Protein AF-A0A960Q5P7-F1 (afdb_monomer_lite)

pLDDT: mean 76.84, std 14.21, range [36.62, 96.44]

Foldseek 3Di:
DVLLVVLCVQFLVDLPQDTRDPDQLLQSLQVSLLVCLCVVPPPVRVCCLVVLLVVLLVVLVVLLCCLLCLVVQCVDVVSVVSSVVSVVLVVCPQVNLLCSLLDPVLVVVLLVLLLRRLLQSQLQCVLVVVLQVQVSHNHDLVSNLSSSLSNLLVSSCSSHLVSSVVSLVSCCVSDPDNVVSCVPCVCSSVLSVVLSVLCSLQVNLLLLLLSLVHNDSNSSSCVSVVVLVVLVVQLVVCCVVVVLNLVSLLSNLSLLSSLCSCVSSVPPDDRSYPVVSSVVSRCVVSVVSVVSSVVSSDHDPPPD

Secondary structure (DSSP, 8-state):
-HHHHHHHHTT---TTS----SS-HHHHHHHHHHHHHHHHS-HHHHHHHHHHHHHHHHHHHHHHHHHHTHHHHTTSGGGHHHHHHHHHHHS-TTHHHHHHHHSHHHHHHHHHHIIIIITHHHHHHHHTTHHHHHHTSS--HHHHHHHHHHHHHHHHHHHTHHHHHHHHHHHHHH-S-HHHHHHHHTTHHHHHHHHHHHHHHHHHHHHHHHHHH-SSHHHHHHHHHHHHHHHHHHHHHHHHHH--HHHHHTTSHHHHHHHHHHHHTT-SSPPSS-HHHHHHHHHHHHHHHHHHHHHHS-------

Radius of gyration: 22.09 Å; chains: 1; bounding box: 66×55×52 Å

Sequence (304 aa):
MQQKSEIFEGGLESWDGDRKSSTPPAVLIGYYGFRNIIASSGCIGRSLFFTTLSIFYAVLLFMTVVRHQAEAIARIDFLAFLADWGKTLREYDEAFYQKGSLTYPAFIILFFMMIFWGSQLISKDRAANAMQIYFSKALTPVDYLLGKYMTVGILIGSVTLIPSIFMFVLGVALSPELGHFLATSWYVPIIGGVYWLFLTLSIGTMVLFFSSLFNRSYMAAVAFAGFFGFSLAVSAALTKIIGARDMVLGLNWWSTLHDIGVTIFDLEITPGTPFFWQLIDLSVVCGVFLWFIWQRIKPVEVVR

Structure (mmCIF, N/CA/C/O backbone):
data_AF-A0A960Q5P7-F1
#
_entry.id   AF-A0A960Q5P7-F1
#
loop_
_atom_site.group_PDB
_atom_site.id
_atom_site.type_symbol
_atom_site.label_atom_id
_atom_site.label_alt_id
_atom_site.label_comp_id
_atom_site.label_asym_id
_atom_site.label_entity_id
_atom_site.label_seq_id
_atom_site.pdbx_PDB_ins_code
_atom_site.Cartn_x
_atom_site.Cartn_y
_atom_site.Cartn_z
_atom_site.occupancy
_atom_site.B_iso_or_equiv
_atom_site.auth_seq_id
_atom_site.auth_comp_id
_atom_site.auth_asym_id
_atom_site.auth_atom_id
_atom_site.pdbx_PDB_model_num
ATOM 1 N N . MET A 1 1 ? -0.180 6.752 24.594 1.00 54.28 1 MET A N 1
ATOM 2 C CA . MET A 1 1 ? -0.566 8.090 25.098 1.00 54.28 1 MET A CA 1
ATOM 3 C C . MET A 1 1 ? 0.223 9.200 24.411 1.00 54.28 1 MET A C 1
ATOM 5 O O . MET A 1 1 ? -0.384 10.196 24.069 1.00 54.28 1 MET A O 1
ATOM 9 N N . GLN A 1 2 ? 1.501 8.987 24.087 1.00 56.03 2 GLN A N 1
ATOM 10 C CA . GLN A 1 2 ? 2.361 9.962 23.399 1.00 56.03 2 GLN A CA 1
ATOM 11 C C . GLN A 1 2 ? 1.853 10.437 22.018 1.00 56.03 2 GLN A C 1
ATOM 13 O O . GLN A 1 2 ? 1.719 11.629 21.799 1.00 56.03 2 GLN A O 1
ATOM 18 N N . GLN A 1 3 ? 1.420 9.534 21.125 1.00 60.44 3 GLN A N 1
ATOM 19 C CA . GLN A 1 3 ? 0.797 9.948 19.849 1.00 60.44 3 GLN A CA 1
ATOM 20 C C . GLN A 1 3 ? -0.445 10.830 20.056 1.00 60.44 3 GLN A C 1
ATOM 22 O O . GLN A 1 3 ? -0.769 11.660 19.214 1.00 60.44 3 GLN A O 1
ATOM 27 N N . LYS A 1 4 ? -1.160 10.634 21.173 1.00 62.44 4 LYS A N 1
ATOM 28 C CA . LYS A 1 4 ? -2.341 11.428 21.495 1.00 62.44 4 LYS A CA 1
ATOM 29 C C . LYS A 1 4 ? -1.880 12.861 21.756 1.00 62.44 4 LYS A C 1
ATOM 31 O O . LYS A 1 4 ? -2.237 13.710 20.951 1.00 62.44 4 LYS A O 1
ATOM 36 N N . SER A 1 5 ? -1.051 13.099 22.785 1.00 59.53 5 SER A N 1
ATOM 37 C CA . SER A 1 5 ? -0.561 14.440 23.180 1.00 59.53 5 SER A CA 1
ATOM 38 C C . SER A 1 5 ? 0.045 15.222 22.018 1.00 59.53 5 SER A C 1
ATOM 40 O O . SER A 1 5 ? -0.238 16.398 21.862 1.00 59.53 5 SER A O 1
ATOM 42 N N . GLU A 1 6 ? 0.777 14.556 21.133 1.00 61.72 6 GLU A N 1
ATOM 43 C CA . GLU A 1 6 ? 1.423 15.208 19.993 1.00 61.72 6 GLU A CA 1
ATOM 44 C C . GLU A 1 6 ? 0.425 15.676 18.918 1.00 61.72 6 GLU A C 1
ATOM 46 O O . GLU A 1 6 ? 0.621 16.725 18.315 1.00 61.72 6 GLU A O 1
ATOM 51 N N . ILE A 1 7 ? -0.682 14.950 18.709 1.00 57.69 7 ILE A N 1
ATOM 52 C CA . ILE A 1 7 ? -1.797 15.413 17.863 1.00 57.69 7 ILE A CA 1
ATOM 53 C C . ILE A 1 7 ? -2.517 16.604 18.525 1.00 57.69 7 ILE A C 1
ATOM 55 O O . ILE A 1 7 ? -3.013 17.481 17.817 1.00 57.69 7 ILE A O 1
ATOM 59 N N . PHE A 1 8 ? -2.578 16.653 19.866 1.00 60.94 8 PHE A N 1
ATOM 60 C CA . PHE A 1 8 ? -3.110 17.815 20.595 1.00 60.94 8 PHE A CA 1
ATOM 61 C C . PHE A 1 8 ? -2.208 19.041 20.401 1.00 60.94 8 PHE A C 1
ATOM 63 O O . PHE A 1 8 ? -2.707 20.076 19.975 1.00 60.94 8 PHE A O 1
ATOM 70 N N . GLU A 1 9 ? -0.900 18.897 20.622 1.00 58.34 9 GLU A N 1
ATOM 71 C CA . GLU A 1 9 ? 0.103 19.962 20.453 1.00 58.34 9 GLU A CA 1
ATOM 72 C C . GLU A 1 9 ? 0.254 20.410 18.986 1.00 58.34 9 GLU A C 1
ATOM 74 O O . GLU A 1 9 ? 0.569 21.564 18.714 1.00 58.34 9 GLU A O 1
ATOM 79 N N . GLY A 1 10 ? -0.042 19.530 18.022 1.00 58.34 10 GLY A N 1
ATOM 80 C CA . GLY A 1 10 ? -0.033 19.809 16.580 1.00 58.34 10 GLY A CA 1
ATOM 81 C C . GLY A 1 10 ? -1.172 20.701 16.060 1.00 58.34 10 GLY A C 1
ATOM 82 O O . GLY A 1 10 ? -1.346 20.804 14.846 1.00 58.34 10 GLY A O 1
ATOM 83 N N . GLY A 1 11 ? -1.953 21.337 16.943 1.00 55.41 11 GLY A N 1
ATOM 84 C CA . GLY A 1 11 ? -2.913 22.391 16.586 1.00 55.41 11 GLY A CA 1
ATOM 85 C C . GLY A 1 11 ? -4.391 21.982 16.521 1.00 55.41 11 GLY A C 1
ATOM 86 O O . GLY A 1 11 ? -5.227 22.771 16.076 1.00 55.41 11 GLY A O 1
ATOM 87 N N . LEU A 1 12 ? -4.750 20.797 17.029 1.00 56.94 12 LEU A N 1
ATOM 88 C CA . LEU A 1 12 ? -6.148 20.381 17.246 1.00 56.94 12 LEU A CA 1
ATOM 89 C C . LEU A 1 12 ? -6.642 20.753 18.663 1.00 56.94 12 LEU A C 1
ATOM 91 O O . LEU A 1 12 ? -7.395 19.996 19.276 1.00 56.94 12 LEU A O 1
ATOM 95 N N . GLU A 1 13 ? -6.167 21.873 19.216 1.00 55.59 13 GLU A N 1
ATOM 96 C CA . GLU A 1 13 ? -6.322 22.249 20.633 1.00 55.59 13 GLU A CA 1
ATOM 97 C C . GLU A 1 13 ? -7.707 22.757 21.050 1.00 55.59 13 GLU A C 1
ATOM 99 O O . GLU A 1 13 ? -8.000 22.715 22.244 1.00 55.59 13 GLU A O 1
ATOM 104 N N . SER A 1 14 ? -8.561 23.252 20.149 1.00 50.50 14 SER A N 1
ATOM 105 C CA . SER A 1 14 ? -9.778 23.920 20.626 1.00 50.50 14 SER A CA 1
ATOM 106 C C . SER A 1 14 ? -10.862 22.914 21.037 1.00 50.50 14 SER A C 1
ATOM 108 O O . SER A 1 14 ? -11.236 22.003 20.292 1.00 50.50 14 SER A O 1
ATOM 110 N N . TRP A 1 15 ? -11.354 23.090 22.263 1.00 52.56 15 TRP A N 1
ATOM 111 C CA . TRP A 1 15 ? -12.582 22.471 22.762 1.00 52.56 15 TRP A CA 1
ATOM 112 C C . TRP A 1 15 ? -13.838 23.177 22.217 1.00 52.56 15 TRP A C 1
ATOM 114 O O . TRP A 1 15 ? -14.923 22.611 22.292 1.00 52.56 15 TRP A O 1
ATOM 124 N N . ASP A 1 16 ? -13.670 24.363 21.617 1.00 54.44 16 ASP A N 1
ATOM 125 C CA . ASP A 1 16 ? -14.728 25.195 21.021 1.00 54.44 16 ASP A CA 1
ATOM 126 C C . ASP A 1 16 ? -15.115 24.779 19.590 1.00 54.44 16 ASP A C 1
ATOM 128 O O . ASP A 1 16 ? -15.982 25.388 18.972 1.00 54.44 16 ASP A O 1
ATOM 132 N N . GLY A 1 17 ? -14.498 23.726 19.044 1.00 54.88 17 GLY A N 1
ATOM 133 C CA . GLY A 1 17 ? -14.828 23.193 17.718 1.00 54.88 17 GLY A CA 1
ATOM 134 C C . GLY A 1 17 ? -14.088 23.856 16.550 1.00 54.88 17 GLY A C 1
ATOM 135 O O . GLY A 1 17 ? -14.085 23.293 15.456 1.00 54.88 17 GLY A O 1
ATOM 136 N N . ASP A 1 18 ? -13.384 24.968 16.775 1.00 53.38 18 ASP A N 1
ATOM 137 C CA . ASP A 1 18 ? -12.608 25.665 15.743 1.00 53.38 18 ASP A CA 1
ATOM 138 C C . ASP A 1 18 ? -11.174 25.129 15.595 1.00 53.38 18 ASP A C 1
ATOM 140 O O . ASP A 1 18 ? -10.413 25.002 16.559 1.00 53.38 18 ASP A O 1
ATOM 144 N N . ARG A 1 19 ? -10.758 24.813 14.361 1.00 57.94 19 ARG A N 1
ATOM 145 C CA . ARG A 1 19 ? -9.383 24.367 14.075 1.00 57.94 19 ARG A CA 1
ATOM 146 C C . ARG A 1 19 ? -8.399 25.525 14.205 1.00 57.94 19 ARG A C 1
ATOM 148 O O . ARG A 1 19 ? -8.559 26.555 13.561 1.00 57.94 19 ARG A O 1
ATOM 155 N N . LYS A 1 20 ? -7.319 25.304 14.958 1.00 59.03 20 LYS A N 1
ATOM 156 C CA . LYS A 1 20 ? -6.208 26.257 15.098 1.00 59.03 20 LYS A CA 1
ATOM 157 C C . LYS A 1 20 ? -5.105 26.023 14.052 1.00 59.03 20 LYS A C 1
ATOM 159 O O . LYS A 1 20 ? -4.347 26.940 13.756 1.00 59.03 20 LYS A O 1
ATOM 164 N N . SER A 1 21 ? -5.015 24.817 13.473 1.00 65.38 21 SER A N 1
ATOM 165 C CA . SER A 1 21 ? -4.050 24.474 12.418 1.00 65.38 21 SER A CA 1
ATOM 166 C C . SER A 1 21 ? -4.637 24.593 11.008 1.00 65.38 21 SER A C 1
ATOM 168 O O . SER A 1 21 ? -5.755 24.154 10.741 1.00 65.38 21 SER A O 1
ATOM 170 N N . SER A 1 22 ? -3.836 25.109 10.072 1.00 71.31 22 SER A N 1
ATOM 171 C CA . SER A 1 22 ? -4.137 25.109 8.631 1.00 71.31 22 SER A CA 1
ATOM 172 C C . SER A 1 22 ? -3.949 23.736 7.972 1.00 71.31 22 SER A C 1
ATOM 174 O O . SER A 1 22 ? -4.382 23.517 6.842 1.00 71.31 22 SER A O 1
ATOM 176 N N . THR A 1 23 ? -3.300 22.795 8.662 1.00 79.81 23 THR A N 1
ATOM 177 C CA . THR A 1 23 ? -3.026 21.450 8.153 1.00 79.81 23 THR A CA 1
ATOM 178 C C . THR A 1 23 ? -4.272 20.557 8.214 1.00 79.81 23 THR A C 1
ATOM 180 O O . THR A 1 23 ? -4.958 20.520 9.241 1.00 79.81 23 THR A O 1
ATOM 183 N N . PRO A 1 24 ? -4.572 19.785 7.149 1.00 84.50 24 PRO A N 1
ATOM 184 C CA . PRO A 1 24 ? -5.670 18.825 7.173 1.00 84.50 24 PRO A CA 1
ATOM 185 C C . PRO A 1 24 ? -5.452 17.765 8.271 1.00 84.50 24 PRO A C 1
ATOM 187 O O . PRO A 1 24 ? -4.350 17.221 8.380 1.00 84.50 24 PRO A O 1
ATOM 190 N N . PRO A 1 25 ? -6.473 17.393 9.061 1.00 84.19 25 PRO A N 1
ATOM 191 C CA . PRO A 1 25 ? -6.293 16.460 10.169 1.00 84.19 25 PRO A CA 1
ATOM 192 C C . PRO A 1 25 ? -5.879 15.066 9.730 1.00 84.19 25 PRO A C 1
ATOM 194 O O . PRO A 1 25 ? -5.112 14.421 10.437 1.00 84.19 25 PRO A O 1
ATOM 197 N N . ALA A 1 26 ? -6.332 14.614 8.557 1.00 87.31 26 ALA A N 1
ATOM 198 C CA . ALA A 1 26 ? -5.868 13.361 7.974 1.00 87.31 26 ALA A CA 1
ATOM 199 C C . ALA A 1 26 ? -4.334 13.338 7.843 1.00 87.31 26 ALA A C 1
ATOM 201 O O . ALA A 1 26 ? -3.705 12.332 8.163 1.00 87.31 26 ALA A O 1
ATOM 202 N N . VAL A 1 27 ? -3.716 14.468 7.474 1.00 87.56 27 VAL A N 1
ATOM 203 C CA . VAL A 1 27 ? -2.256 14.588 7.350 1.00 87.56 27 VAL A CA 1
ATOM 204 C C . VAL A 1 27 ? -1.575 14.487 8.710 1.00 87.56 27 VAL A C 1
ATOM 206 O O . VAL A 1 27 ? -0.612 13.737 8.855 1.00 87.56 27 VAL A O 1
ATOM 209 N N . LEU A 1 28 ? -2.099 15.177 9.727 1.00 86.44 28 LEU A N 1
ATOM 210 C CA . LEU A 1 28 ? -1.581 15.083 11.096 1.00 86.44 28 LEU A CA 1
ATOM 211 C C . LEU A 1 28 ? -1.686 13.644 11.621 1.00 86.44 28 LEU A C 1
ATOM 213 O O . LEU A 1 28 ? -0.696 13.073 12.079 1.00 86.44 28 LEU A O 1
ATOM 217 N N . ILE A 1 29 ? -2.861 13.020 11.503 1.00 87.94 29 ILE A N 1
ATOM 218 C CA . ILE A 1 29 ? -3.099 11.636 11.937 1.00 87.94 29 ILE A CA 1
ATOM 219 C C . ILE A 1 29 ? -2.151 10.676 11.212 1.00 87.94 29 ILE A C 1
ATOM 221 O O . ILE A 1 29 ? -1.566 9.803 11.856 1.00 87.94 29 ILE A O 1
ATOM 225 N N . GLY A 1 30 ? -1.966 10.857 9.903 1.00 87.75 30 GLY A N 1
ATOM 226 C CA . GLY A 1 30 ? -1.068 10.046 9.088 1.00 87.75 30 GLY A CA 1
ATOM 227 C C . GLY A 1 30 ? 0.397 10.181 9.491 1.00 87.75 30 GLY A C 1
ATOM 228 O O . GLY A 1 30 ? 1.072 9.167 9.698 1.00 87.75 30 GLY A O 1
ATOM 229 N N . TYR A 1 31 ? 0.871 11.416 9.669 1.00 87.88 31 TYR A N 1
ATOM 230 C CA . TYR A 1 31 ? 2.240 11.728 10.078 1.00 87.88 31 TYR A CA 1
ATOM 231 C C . TYR A 1 31 ? 2.562 11.177 11.473 1.00 87.88 31 TYR A C 1
ATOM 233 O O . TYR A 1 31 ? 3.524 10.422 11.643 1.00 87.88 31 TYR A O 1
ATOM 241 N N . TYR A 1 32 ? 1.729 11.481 12.474 1.00 86.50 32 TYR A N 1
ATOM 242 C CA . TYR A 1 32 ? 1.929 10.971 13.832 1.00 86.50 32 TYR A CA 1
ATOM 243 C C . TYR A 1 32 ? 1.703 9.458 13.918 1.00 86.50 32 TYR A C 1
ATOM 245 O O . TYR A 1 32 ? 2.357 8.787 14.716 1.00 86.50 32 TYR A O 1
ATOM 253 N N . GLY A 1 33 ? 0.825 8.899 13.080 1.00 85.56 33 GLY A N 1
ATOM 254 C CA . GLY A 1 33 ? 0.653 7.455 12.925 1.00 85.56 33 GLY A CA 1
ATOM 255 C C . GLY A 1 33 ? 1.939 6.777 12.469 1.00 85.56 33 GLY A C 1
ATOM 256 O O . GLY A 1 33 ? 2.409 5.847 13.124 1.00 85.56 33 GLY A O 1
ATOM 257 N N . PHE A 1 34 ? 2.557 7.290 11.406 1.00 87.88 34 PHE A N 1
ATOM 258 C CA . PHE A 1 34 ? 3.832 6.789 10.896 1.00 87.88 34 PHE A CA 1
ATOM 259 C C . PHE A 1 34 ? 4.957 6.922 11.929 1.00 87.88 34 PHE A C 1
ATOM 261 O O . PHE A 1 34 ? 5.657 5.950 12.225 1.00 87.88 34 PHE A O 1
ATOM 268 N N . ARG A 1 35 ? 5.081 8.096 12.557 1.00 86.06 35 ARG A N 1
ATOM 269 C CA . ARG A 1 35 ? 6.095 8.345 13.588 1.00 86.06 35 ARG A CA 1
ATOM 270 C C . ARG A 1 35 ? 5.945 7.405 14.781 1.00 86.06 35 ARG A C 1
ATOM 272 O O . ARG A 1 35 ? 6.932 6.827 15.233 1.00 86.06 35 ARG A O 1
ATOM 279 N N . ASN A 1 36 ? 4.721 7.216 15.272 1.00 84.19 36 ASN A N 1
ATOM 280 C CA . ASN A 1 36 ? 4.459 6.327 16.399 1.00 84.19 36 ASN A CA 1
ATOM 281 C C . ASN A 1 36 ? 4.710 4.857 16.038 1.00 84.19 36 ASN A C 1
ATOM 283 O O . ASN A 1 36 ? 5.182 4.091 16.875 1.00 84.19 36 ASN A O 1
ATOM 287 N N . ILE A 1 37 ? 4.448 4.443 14.796 1.00 84.12 37 ILE A N 1
ATOM 288 C CA . ILE A 1 37 ? 4.825 3.106 14.328 1.00 84.12 37 ILE A CA 1
ATOM 289 C C . ILE A 1 37 ? 6.332 2.913 14.449 1.00 84.12 37 ILE A C 1
ATOM 291 O O . ILE A 1 37 ? 6.744 1.991 15.148 1.00 84.12 37 ILE A O 1
ATOM 295 N N . ILE A 1 38 ? 7.128 3.810 13.861 1.00 80.00 38 ILE A N 1
ATOM 296 C CA . ILE A 1 38 ? 8.592 3.720 13.895 1.00 80.00 38 ILE A CA 1
ATOM 297 C C . ILE A 1 38 ? 9.100 3.732 15.338 1.00 80.00 38 ILE A C 1
ATOM 299 O O . ILE A 1 38 ? 9.898 2.872 15.715 1.00 80.00 38 ILE A O 1
ATOM 303 N N . ALA A 1 39 ? 8.604 4.655 16.165 1.00 78.31 39 ALA A N 1
ATOM 304 C CA . ALA A 1 39 ? 9.012 4.783 17.561 1.00 78.31 39 ALA A CA 1
ATOM 305 C C . ALA A 1 39 ? 8.634 3.552 18.404 1.00 78.31 39 ALA A C 1
ATOM 307 O O . ALA A 1 39 ? 9.433 3.102 19.228 1.00 78.31 39 ALA A O 1
ATOM 308 N N . SER A 1 40 ? 7.440 2.989 18.181 1.00 71.88 40 SER A N 1
ATOM 309 C CA . SER A 1 40 ? 6.916 1.852 18.949 1.00 71.88 40 SER A CA 1
ATOM 310 C C . SER A 1 40 ? 7.442 0.495 18.493 1.00 71.88 40 SER A C 1
ATOM 312 O O . SER A 1 40 ? 7.414 -0.452 19.279 1.00 71.88 40 SER A O 1
ATOM 314 N N . SER A 1 41 ? 7.956 0.370 17.266 1.00 67.44 41 SER A N 1
ATOM 315 C CA . SER A 1 41 ? 8.795 -0.777 16.924 1.00 67.44 41 SER A CA 1
ATOM 316 C C . SER A 1 41 ? 10.040 -0.745 17.806 1.00 67.44 41 SER A C 1
ATOM 318 O O . SER A 1 41 ? 10.809 0.220 17.784 1.00 67.44 41 SER A O 1
ATOM 320 N N . GLY A 1 42 ? 10.247 -1.802 18.597 1.00 68.44 42 GLY A N 1
ATOM 321 C CA . GLY A 1 42 ? 11.496 -1.994 19.332 1.00 68.44 42 GLY A CA 1
ATOM 322 C C . GLY A 1 42 ? 12.712 -1.927 18.399 1.00 68.44 42 GLY A C 1
ATOM 323 O O . GLY A 1 42 ? 12.572 -1.950 17.173 1.00 68.44 42 GLY A O 1
ATOM 324 N N . CYS A 1 43 ? 13.914 -1.871 18.974 1.00 68.00 43 CYS A N 1
ATOM 325 C CA . CYS A 1 43 ? 15.161 -1.722 18.211 1.00 68.00 43 CYS A CA 1
ATOM 326 C C . CYS A 1 43 ? 15.284 -2.759 17.074 1.00 68.00 43 CYS A C 1
ATOM 328 O O . CYS A 1 43 ? 15.679 -2.427 15.962 1.00 68.00 43 CYS A O 1
ATOM 330 N N . ILE A 1 44 ? 14.818 -3.988 17.325 1.00 62.44 44 ILE A N 1
ATOM 331 C CA . ILE A 1 44 ? 14.789 -5.091 16.356 1.00 62.44 44 ILE A CA 1
ATOM 332 C C . ILE A 1 44 ? 13.843 -4.799 15.183 1.00 62.44 44 ILE A C 1
ATOM 334 O O . ILE A 1 44 ? 14.240 -4.957 14.037 1.00 62.44 44 ILE A O 1
ATOM 338 N N . GLY A 1 45 ? 12.617 -4.331 15.440 1.00 67.00 45 GLY A N 1
ATOM 339 C CA . GLY A 1 45 ? 11.652 -4.031 14.376 1.00 67.00 45 GLY A CA 1
ATOM 340 C C . GLY A 1 45 ? 12.128 -2.892 13.474 1.00 67.00 45 GLY A C 1
ATOM 341 O O . GLY A 1 45 ? 12.069 -3.005 12.254 1.00 67.00 45 GLY A O 1
ATOM 342 N N . ARG A 1 46 ? 12.684 -1.828 14.069 1.00 72.44 46 ARG A N 1
ATOM 343 C CA . ARG A 1 46 ? 13.309 -0.734 13.310 1.00 72.44 46 ARG A CA 1
ATOM 344 C C . ARG A 1 46 ? 14.511 -1.223 12.507 1.00 72.44 46 ARG A C 1
ATOM 346 O O . ARG A 1 46 ? 14.601 -0.930 11.322 1.00 72.44 46 ARG A O 1
ATOM 353 N N . SER A 1 47 ? 15.404 -1.987 13.133 1.00 70.50 47 SER A N 1
ATOM 354 C CA . SER A 1 47 ? 16.593 -2.525 12.468 1.00 70.50 47 SER A CA 1
ATOM 355 C C . SER A 1 47 ? 16.219 -3.410 11.280 1.00 70.50 47 SER A C 1
ATOM 357 O O . SER A 1 47 ? 16.734 -3.188 10.189 1.00 70.50 47 SER A O 1
ATOM 359 N N . LEU A 1 48 ? 15.261 -4.330 11.442 1.00 68.94 48 LEU A N 1
ATOM 360 C CA . LEU A 1 48 ? 14.772 -5.199 10.366 1.00 68.94 48 LEU A CA 1
ATOM 361 C C . LEU A 1 48 ? 14.166 -4.404 9.207 1.00 68.94 48 LEU A C 1
ATOM 363 O O . LEU A 1 48 ? 14.412 -4.744 8.053 1.00 68.94 48 LEU A O 1
ATOM 367 N N . PHE A 1 49 ? 13.429 -3.324 9.488 1.00 72.19 49 PHE A N 1
ATOM 368 C CA . PHE A 1 49 ? 12.911 -2.439 8.443 1.00 72.19 49 PHE A CA 1
ATOM 369 C C . PHE A 1 49 ? 14.029 -1.844 7.594 1.00 72.19 49 PHE A C 1
ATOM 371 O O . PHE A 1 49 ? 14.057 -2.011 6.376 1.00 72.19 49 PHE A O 1
ATOM 378 N N . PHE A 1 50 ? 14.963 -1.158 8.257 1.00 77.56 50 PHE A N 1
ATOM 379 C CA . PHE A 1 50 ? 16.013 -0.413 7.582 1.00 77.56 50 PHE A CA 1
ATOM 380 C C . PHE A 1 50 ? 17.026 -1.339 6.917 1.00 77.56 50 PHE A C 1
ATOM 382 O O . PHE A 1 50 ? 17.500 -1.018 5.836 1.00 77.56 50 PHE A O 1
ATOM 389 N N . THR A 1 51 ? 17.323 -2.500 7.504 1.00 74.50 51 THR A N 1
ATOM 390 C CA . THR A 1 51 ? 18.197 -3.502 6.874 1.00 74.50 51 THR A CA 1
ATOM 391 C C . THR A 1 51 ? 17.540 -4.138 5.659 1.00 74.50 51 THR A C 1
ATOM 393 O O . THR A 1 51 ? 18.183 -4.213 4.618 1.00 74.50 51 THR A O 1
ATOM 396 N N . THR A 1 52 ? 16.263 -4.523 5.736 1.00 71.94 52 THR A N 1
ATOM 397 C CA . THR A 1 52 ? 15.549 -5.103 4.584 1.00 71.94 52 THR A CA 1
ATOM 398 C C . THR A 1 52 ? 15.438 -4.097 3.442 1.00 71.94 52 THR A C 1
ATOM 400 O O . THR A 1 52 ? 15.735 -4.436 2.298 1.00 71.94 52 THR A O 1
ATOM 403 N N . LEU A 1 53 ? 15.087 -2.842 3.747 1.00 75.75 53 LEU A N 1
ATOM 404 C CA . LEU A 1 53 ? 15.095 -1.766 2.758 1.00 75.75 53 LEU A CA 1
ATOM 405 C C . LEU A 1 53 ? 16.500 -1.545 2.194 1.00 75.75 53 LEU A C 1
ATOM 407 O O . LEU A 1 53 ? 16.661 -1.530 0.982 1.00 75.75 53 LEU A O 1
ATOM 411 N N . SER A 1 54 ? 17.520 -1.417 3.044 1.00 75.38 54 SER A N 1
ATOM 412 C CA . SER A 1 54 ? 18.903 -1.172 2.615 1.00 75.38 54 SER A CA 1
ATOM 413 C C . SER A 1 54 ? 19.427 -2.271 1.690 1.00 75.38 54 SER A C 1
ATOM 415 O O . SER A 1 54 ? 19.970 -1.962 0.635 1.00 75.38 54 SER A O 1
ATOM 417 N N . ILE A 1 55 ? 19.196 -3.546 2.021 1.00 74.25 55 ILE A N 1
ATOM 418 C CA . ILE A 1 55 ? 19.562 -4.682 1.162 1.00 74.25 55 ILE A CA 1
ATOM 419 C C . ILE A 1 55 ? 18.826 -4.590 -0.175 1.00 74.25 55 ILE A C 1
ATOM 421 O O . ILE A 1 55 ? 19.445 -4.749 -1.223 1.00 74.25 55 ILE A O 1
ATOM 425 N N . PHE A 1 56 ? 17.526 -4.288 -0.154 1.00 71.69 56 PHE A N 1
ATOM 426 C CA . PHE A 1 56 ? 16.737 -4.133 -1.372 1.00 71.69 56 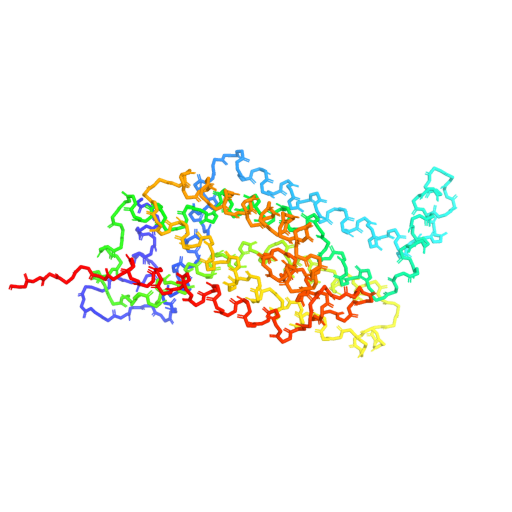PHE A CA 1
ATOM 427 C C . PHE A 1 56 ? 17.278 -3.004 -2.266 1.00 71.69 56 PHE A C 1
ATOM 429 O O . PHE A 1 56 ? 17.541 -3.237 -3.445 1.00 71.69 56 PHE A O 1
ATOM 436 N N . TYR A 1 57 ? 17.544 -1.818 -1.707 1.00 72.50 57 TYR A N 1
ATOM 437 C CA . TYR A 1 57 ? 18.156 -0.699 -2.435 1.00 72.50 57 TYR A CA 1
ATOM 438 C C . TYR A 1 57 ? 19.573 -1.017 -2.923 1.00 72.50 57 TYR A C 1
ATOM 440 O O . TYR A 1 57 ? 19.933 -0.618 -4.027 1.00 72.50 57 TYR A O 1
ATOM 448 N N . ALA A 1 58 ? 20.373 -1.742 -2.139 1.00 72.56 58 ALA A N 1
ATOM 449 C CA . ALA A 1 58 ? 21.727 -2.134 -2.517 1.00 72.56 58 ALA A CA 1
ATOM 450 C C . ALA A 1 58 ? 21.724 -3.116 -3.693 1.00 72.56 58 ALA A C 1
ATOM 452 O O . ALA A 1 58 ? 22.507 -2.941 -4.621 1.00 72.56 58 ALA A O 1
ATOM 453 N N . VAL A 1 59 ? 20.823 -4.104 -3.695 1.00 71.19 59 VAL A N 1
ATOM 454 C CA . VAL A 1 59 ? 20.639 -5.038 -4.820 1.00 71.19 59 VAL A CA 1
ATOM 455 C C . VAL A 1 59 ? 20.185 -4.288 -6.066 1.00 71.19 59 VAL A C 1
ATOM 457 O O . VAL A 1 59 ? 20.741 -4.485 -7.143 1.00 71.19 59 VAL A O 1
ATOM 460 N N . LEU A 1 60 ? 19.214 -3.392 -5.911 1.00 68.38 60 LEU A N 1
ATOM 461 C CA . LEU A 1 60 ? 18.713 -2.543 -6.982 1.00 68.38 60 LEU A CA 1
ATOM 462 C C . LEU A 1 60 ? 19.829 -1.679 -7.595 1.00 68.38 60 LEU A C 1
ATOM 464 O O . LEU A 1 60 ? 20.029 -1.695 -8.807 1.00 68.38 60 LEU A O 1
ATOM 468 N N . LEU A 1 61 ? 20.601 -0.980 -6.763 1.00 69.81 61 LEU A N 1
ATOM 469 C CA . LEU A 1 61 ? 21.739 -0.170 -7.199 1.00 69.81 61 LEU A CA 1
ATOM 470 C C . LEU A 1 61 ? 22.809 -1.033 -7.872 1.00 69.81 61 LEU A C 1
ATOM 472 O O . LEU A 1 61 ? 23.292 -0.681 -8.946 1.00 69.81 61 LEU A O 1
ATOM 476 N N . PHE A 1 62 ? 23.147 -2.175 -7.271 1.00 68.75 62 PHE A N 1
ATOM 477 C CA . PHE A 1 62 ? 24.107 -3.126 -7.819 1.00 68.75 62 PHE A CA 1
ATOM 478 C C . PHE A 1 62 ? 23.702 -3.582 -9.221 1.00 68.75 62 PHE A C 1
ATOM 480 O O . PHE A 1 62 ? 24.520 -3.515 -10.135 1.00 68.75 62 PHE A O 1
ATOM 487 N N . MET A 1 63 ? 22.441 -3.970 -9.430 1.00 65.31 63 MET A N 1
ATOM 488 C CA . MET A 1 63 ? 21.980 -4.397 -10.750 1.00 65.31 63 MET A CA 1
ATOM 489 C C . MET A 1 63 ? 22.017 -3.263 -11.784 1.00 65.31 63 MET A C 1
ATOM 491 O O . MET A 1 63 ? 22.429 -3.495 -12.921 1.00 65.31 63 MET A O 1
ATOM 495 N N . THR A 1 64 ? 21.672 -2.030 -11.401 1.00 66.25 64 THR A N 1
ATOM 496 C CA . THR A 1 64 ? 21.764 -0.865 -12.300 1.00 66.25 64 THR A CA 1
ATOM 497 C C . THR A 1 64 ? 23.208 -0.558 -12.694 1.00 66.25 64 THR A C 1
ATOM 499 O O . THR A 1 64 ? 23.492 -0.299 -13.864 1.00 66.25 64 THR A O 1
ATOM 502 N N . VAL A 1 65 ? 24.142 -0.640 -11.742 1.00 67.25 65 VAL A N 1
ATOM 503 C CA . VAL A 1 65 ? 25.577 -0.459 -12.008 1.00 67.25 65 VAL A CA 1
ATOM 504 C C . VAL A 1 65 ? 26.106 -1.569 -12.911 1.00 67.25 65 VAL A C 1
ATOM 506 O O . VAL A 1 65 ? 26.801 -1.273 -13.881 1.00 67.25 65 VAL A O 1
ATOM 509 N N . VAL A 1 66 ? 25.748 -2.829 -12.641 1.00 65.94 66 VAL A N 1
ATOM 510 C CA . VAL A 1 66 ? 26.143 -3.975 -13.472 1.00 65.94 66 VAL A CA 1
ATOM 511 C C . VAL A 1 66 ? 25.645 -3.815 -14.907 1.00 65.94 66 VAL A C 1
ATOM 513 O O . VAL A 1 66 ? 26.415 -4.048 -15.836 1.00 65.94 66 VAL A O 1
ATOM 516 N N . ARG A 1 67 ? 24.404 -3.352 -15.109 1.00 63.88 67 ARG A N 1
ATOM 517 C CA . ARG A 1 67 ? 23.865 -3.066 -16.448 1.00 63.88 67 ARG A CA 1
ATOM 518 C C . ARG A 1 67 ? 24.668 -1.979 -17.165 1.00 63.88 67 ARG A C 1
ATOM 520 O O . ARG A 1 67 ? 25.037 -2.157 -18.323 1.00 63.88 67 ARG A O 1
ATOM 527 N N . HIS A 1 68 ? 24.932 -0.856 -16.498 1.00 65.12 68 HIS A N 1
ATOM 528 C CA . HIS A 1 68 ? 25.589 0.290 -17.132 1.00 65.12 68 HIS A CA 1
ATOM 529 C C . HIS A 1 68 ? 27.086 0.048 -17.396 1.00 65.12 68 HIS A C 1
ATOM 531 O O . HIS A 1 68 ? 27.626 0.521 -18.389 1.00 65.12 68 HIS A O 1
ATOM 537 N N . GLN A 1 69 ? 27.750 -0.729 -16.537 1.00 66.19 69 GLN A N 1
ATOM 538 C CA . GLN A 1 69 ? 29.188 -1.008 -16.601 1.00 66.19 69 GLN A CA 1
ATOM 539 C C . GLN A 1 69 ? 29.510 -2.406 -17.152 1.00 66.19 69 GLN A C 1
ATOM 541 O O . GLN A 1 69 ? 30.640 -2.869 -17.004 1.00 66.19 69 GLN A O 1
ATOM 546 N N . ALA A 1 70 ? 28.556 -3.095 -17.788 1.00 60.12 70 ALA A N 1
ATOM 547 C CA . ALA A 1 70 ? 28.705 -4.491 -18.216 1.00 60.12 70 ALA A CA 1
ATOM 548 C C . ALA A 1 70 ? 29.982 -4.745 -19.045 1.00 60.12 70 ALA A C 1
ATOM 550 O O . ALA A 1 70 ? 30.634 -5.775 -18.886 1.00 60.12 70 ALA A O 1
ATOM 551 N N . GLU A 1 71 ? 30.390 -3.785 -19.879 1.00 56.38 71 GLU A N 1
ATOM 552 C CA . GLU A 1 71 ? 31.598 -3.869 -20.717 1.00 56.38 71 GLU A CA 1
ATOM 553 C C . GLU A 1 71 ? 32.908 -3.649 -19.943 1.00 56.38 71 GLU A C 1
ATOM 555 O O . GLU A 1 71 ? 33.939 -4.225 -20.295 1.00 56.38 71 GLU A O 1
ATOM 560 N N . ALA A 1 72 ? 32.880 -2.849 -18.874 1.00 58.91 72 ALA A N 1
ATOM 561 C CA . ALA A 1 72 ? 34.009 -2.675 -17.961 1.00 58.91 72 ALA A CA 1
ATOM 562 C C . ALA A 1 72 ? 34.138 -3.869 -16.997 1.00 58.91 72 ALA A C 1
ATOM 564 O O . ALA A 1 72 ? 35.245 -4.323 -16.714 1.00 58.91 72 ALA A O 1
ATOM 565 N N . ILE A 1 73 ? 33.005 -4.415 -16.547 1.00 55.28 73 ILE A N 1
ATOM 566 C CA . ILE A 1 73 ? 32.914 -5.556 -15.625 1.00 55.28 73 ILE A CA 1
ATOM 567 C C . ILE A 1 73 ? 33.322 -6.867 -16.314 1.00 55.28 73 ILE A C 1
ATOM 569 O O . ILE A 1 73 ? 33.986 -7.697 -15.697 1.00 55.28 73 ILE A O 1
ATOM 573 N N . ALA A 1 74 ? 33.021 -7.028 -17.609 1.00 54.41 74 ALA A N 1
ATOM 574 C CA . ALA A 1 74 ? 33.417 -8.194 -18.406 1.00 54.41 74 ALA A CA 1
ATOM 575 C C . ALA A 1 74 ? 34.941 -8.373 -18.571 1.00 54.41 74 ALA A C 1
ATOM 577 O O . ALA A 1 74 ? 35.376 -9.426 -19.027 1.00 54.41 74 ALA A O 1
ATOM 578 N N . ARG A 1 75 ? 35.761 -7.370 -18.216 1.00 58.69 75 ARG A N 1
ATOM 579 C CA . ARG A 1 75 ? 37.235 -7.452 -18.262 1.00 58.69 75 ARG A CA 1
ATOM 580 C C . ARG A 1 75 ? 37.859 -8.075 -17.007 1.00 58.69 75 ARG A C 1
ATOM 582 O O . ARG A 1 75 ? 39.074 -8.235 -16.964 1.00 58.69 75 ARG A O 1
ATOM 589 N N . ILE A 1 76 ? 37.060 -8.383 -15.983 1.00 64.56 76 ILE A N 1
ATOM 590 C CA . ILE A 1 76 ? 37.509 -8.982 -14.721 1.00 64.56 76 ILE A CA 1
ATOM 591 C C . ILE A 1 76 ? 36.949 -10.408 -14.645 1.00 64.56 76 ILE A C 1
ATOM 593 O O . ILE A 1 76 ? 35.744 -10.581 -14.473 1.00 64.56 76 ILE A O 1
ATOM 597 N N . ASP A 1 77 ? 37.814 -11.424 -14.725 1.00 60.62 77 ASP A N 1
ATOM 598 C CA . ASP A 1 77 ? 37.421 -12.842 -14.865 1.00 60.62 77 ASP A CA 1
ATOM 599 C C . ASP A 1 77 ? 36.445 -13.339 -13.780 1.00 60.62 77 ASP A C 1
ATOM 601 O O . ASP A 1 77 ? 35.490 -14.054 -14.077 1.00 60.62 77 ASP A O 1
ATOM 605 N N . PHE A 1 78 ? 36.614 -12.916 -12.520 1.00 57.66 78 PHE A N 1
ATOM 606 C CA . PHE A 1 78 ? 35.698 -13.266 -11.421 1.00 57.66 78 PHE A CA 1
ATOM 607 C C . PHE A 1 78 ? 34.290 -12.665 -11.590 1.00 57.66 78 PHE A C 1
ATOM 609 O O . PHE A 1 78 ? 33.299 -13.248 -11.153 1.00 57.66 78 PHE A O 1
ATOM 616 N N . LEU A 1 79 ? 34.185 -11.504 -12.238 1.00 54.44 79 LEU A N 1
ATOM 617 C CA . LEU A 1 79 ? 32.920 -10.806 -12.463 1.00 54.44 79 LEU A CA 1
ATOM 618 C C . LEU A 1 79 ? 32.285 -11.164 -13.815 1.00 54.44 79 LEU A C 1
ATOM 620 O O . LEU A 1 79 ? 31.199 -10.674 -14.113 1.00 54.44 79 LEU A O 1
ATOM 624 N N . ALA A 1 80 ? 32.895 -12.050 -14.609 1.00 55.81 80 ALA A N 1
ATOM 625 C CA . ALA A 1 80 ? 32.334 -12.517 -15.876 1.00 55.81 80 ALA A CA 1
ATOM 626 C C . ALA A 1 80 ? 30.968 -13.213 -15.691 1.00 55.81 80 ALA A C 1
ATOM 628 O O . ALA A 1 80 ? 30.073 -13.020 -16.509 1.00 55.81 80 ALA A O 1
ATOM 629 N N . PHE A 1 81 ? 30.761 -13.917 -14.568 1.00 58.91 81 PHE A N 1
ATOM 630 C CA . PHE A 1 81 ? 29.450 -14.451 -14.161 1.00 58.91 81 PHE A CA 1
ATOM 631 C C . PHE A 1 81 ? 28.398 -13.341 -13.981 1.00 58.91 81 PHE A C 1
ATOM 633 O O . PHE A 1 81 ? 27.252 -13.483 -14.397 1.00 58.91 81 PHE A O 1
ATOM 640 N N . LEU A 1 82 ? 28.789 -12.203 -13.402 1.00 52.53 82 LEU A N 1
ATOM 641 C CA . LEU A 1 82 ? 27.910 -11.045 -13.219 1.00 52.53 82 LEU A CA 1
ATOM 642 C C . LEU A 1 82 ? 27.711 -10.255 -14.516 1.00 52.53 82 LEU A C 1
ATOM 644 O O . LEU A 1 82 ? 26.653 -9.664 -14.702 1.00 52.53 82 LEU A O 1
ATOM 648 N N . ALA A 1 83 ? 28.690 -10.257 -15.423 1.00 53.69 83 ALA A N 1
ATOM 649 C CA . ALA A 1 83 ? 28.566 -9.672 -16.754 1.00 53.69 83 ALA A CA 1
ATOM 650 C C . ALA A 1 83 ? 27.632 -10.489 -17.666 1.00 53.69 83 ALA A C 1
ATOM 652 O O . ALA A 1 83 ? 26.935 -9.906 -18.490 1.00 53.69 83 ALA A O 1
ATOM 653 N N . ASP A 1 84 ? 27.572 -11.812 -17.494 1.00 56.16 84 ASP A N 1
ATOM 654 C CA . ASP A 1 84 ? 26.613 -12.696 -18.171 1.00 56.16 84 ASP A CA 1
ATOM 655 C C . ASP A 1 84 ? 25.172 -12.440 -17.692 1.00 56.16 84 ASP A C 1
ATOM 657 O O . ASP A 1 84 ? 24.253 -12.238 -18.492 1.00 56.16 84 ASP A O 1
ATOM 661 N N . TRP A 1 85 ? 24.994 -12.262 -16.378 1.00 51.91 85 TRP A N 1
ATOM 662 C CA . TRP A 1 85 ? 23.765 -11.687 -15.825 1.00 51.91 85 TRP A CA 1
ATOM 663 C C . TRP A 1 85 ? 23.511 -10.278 -16.370 1.00 51.91 85 TRP A C 1
ATOM 665 O O . TRP A 1 85 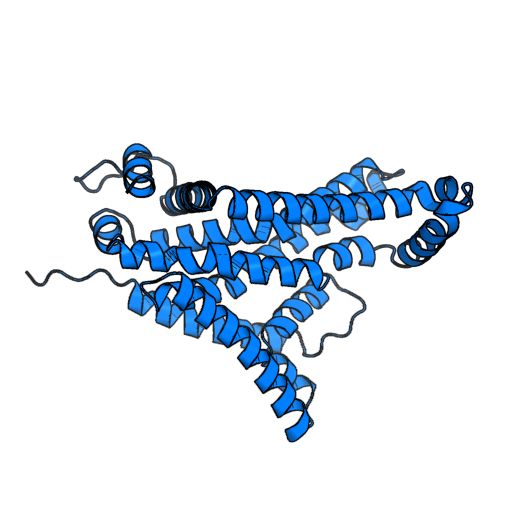? 22.397 -9.979 -16.770 1.00 51.91 85 TRP A O 1
ATOM 675 N N . GLY A 1 86 ? 24.529 -9.422 -16.470 1.00 50.53 86 GLY A N 1
ATOM 676 C CA . GLY A 1 86 ? 24.433 -8.076 -17.041 1.00 50.53 86 GLY A CA 1
ATOM 677 C C . GLY A 1 86 ? 23.975 -8.052 -18.503 1.00 50.53 86 GLY A C 1
ATOM 678 O O . GLY A 1 86 ? 23.214 -7.165 -18.876 1.00 50.53 86 GLY A O 1
ATOM 679 N N . LYS A 1 87 ? 24.375 -9.039 -19.316 1.00 52.69 87 LYS A N 1
ATOM 680 C CA . LYS A 1 87 ? 23.889 -9.247 -20.692 1.00 52.69 87 LYS A CA 1
ATOM 681 C C . LYS A 1 87 ? 22.436 -9.713 -20.714 1.00 52.69 87 LYS A C 1
ATOM 683 O O . LYS A 1 87 ? 21.639 -9.129 -21.439 1.00 52.69 87 LYS A O 1
ATOM 688 N N . THR A 1 88 ? 22.083 -10.658 -19.844 1.00 47.91 88 THR A N 1
ATOM 689 C CA . THR A 1 88 ? 20.692 -11.092 -19.626 1.00 47.91 88 THR A CA 1
ATOM 690 C C . THR A 1 88 ? 19.810 -9.913 -19.193 1.00 47.91 88 THR A C 1
ATOM 692 O O . THR A 1 88 ? 18.682 -9.780 -19.640 1.00 47.91 88 THR A O 1
ATOM 695 N N . LEU A 1 89 ? 20.339 -9.005 -18.366 1.00 45.31 89 LEU A N 1
ATOM 696 C CA . LEU A 1 89 ? 19.680 -7.771 -17.926 1.00 45.31 89 LEU A CA 1
ATOM 697 C C . LEU A 1 89 ? 19.657 -6.669 -19.005 1.00 45.31 89 LEU A C 1
ATOM 699 O O . LEU A 1 89 ? 18.830 -5.765 -18.913 1.00 45.31 89 LEU A O 1
ATOM 703 N N . ARG A 1 90 ? 20.542 -6.728 -20.014 1.00 47.06 90 ARG A N 1
ATOM 704 C CA . ARG A 1 90 ? 20.604 -5.801 -21.164 1.00 47.06 90 ARG A CA 1
ATOM 705 C C . ARG A 1 90 ? 19.548 -6.126 -22.223 1.00 47.06 90 ARG A C 1
ATOM 707 O O . ARG A 1 90 ? 19.016 -5.199 -22.815 1.00 47.06 90 ARG A O 1
ATOM 714 N N . GLU A 1 91 ? 19.209 -7.403 -22.414 1.00 46.91 91 GLU A N 1
ATOM 715 C CA . GLU A 1 91 ? 18.061 -7.820 -23.244 1.00 46.91 91 GLU A CA 1
ATOM 716 C C . GLU A 1 91 ? 16.703 -7.396 -22.641 1.00 46.91 91 GLU A C 1
ATOM 718 O O . GLU A 1 91 ? 15.701 -7.354 -23.346 1.00 46.91 91 GLU A O 1
ATOM 723 N N . TYR A 1 92 ? 16.664 -6.984 -21.367 1.00 48.03 92 TYR A N 1
ATOM 724 C CA . TYR A 1 92 ? 15.501 -6.360 -20.723 1.00 48.03 92 TYR A CA 1
ATOM 725 C C . TYR A 1 92 ? 15.604 -4.820 -20.741 1.00 48.03 92 TYR A C 1
ATOM 727 O O . TYR A 1 92 ? 15.790 -4.183 -19.702 1.00 48.03 92 TYR A O 1
ATOM 735 N N . ASP A 1 93 ? 15.495 -4.205 -21.919 1.00 50.09 93 ASP A N 1
ATOM 736 C CA . ASP A 1 93 ? 15.839 -2.787 -22.119 1.00 50.09 93 ASP A CA 1
ATOM 737 C C . ASP 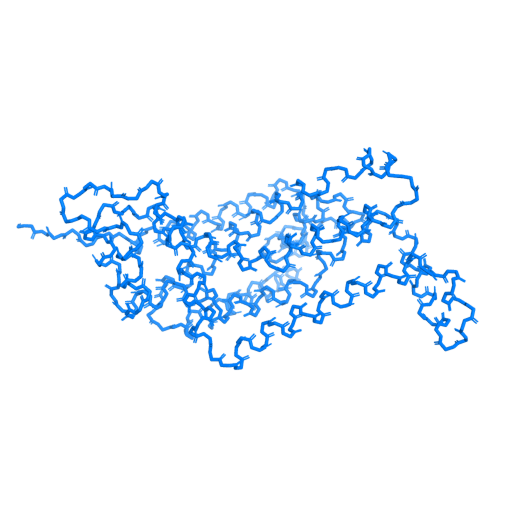A 1 93 ? 14.924 -1.811 -21.335 1.00 50.09 93 ASP A C 1
ATOM 739 O O . ASP A 1 93 ? 15.415 -0.985 -20.559 1.00 50.09 93 ASP A O 1
ATOM 743 N N . GLU A 1 94 ? 13.600 -1.999 -21.385 1.00 48.41 94 GLU A N 1
ATOM 744 C CA . GLU A 1 94 ? 12.603 -1.190 -20.644 1.00 48.41 94 GLU A CA 1
ATOM 745 C C . GLU A 1 94 ? 11.980 -1.953 -19.467 1.00 48.41 94 GLU A C 1
ATOM 747 O O . GLU A 1 94 ? 11.787 -1.427 -18.364 1.00 48.41 94 GLU A O 1
ATOM 752 N N . ALA A 1 95 ? 11.766 -3.251 -19.670 1.00 47.03 95 ALA A N 1
ATOM 753 C CA . ALA A 1 95 ? 11.132 -4.123 -18.702 1.00 47.03 95 ALA A CA 1
ATOM 754 C C . ALA A 1 95 ? 11.956 -4.301 -17.417 1.00 47.03 95 ALA A C 1
ATOM 756 O O . ALA A 1 95 ? 11.381 -4.661 -16.403 1.00 47.03 95 ALA A O 1
ATOM 757 N N . PHE A 1 96 ? 13.270 -4.052 -17.394 1.00 48.78 96 PHE A N 1
ATOM 758 C CA . PHE A 1 96 ? 14.075 -4.175 -16.170 1.00 48.78 96 PHE A CA 1
ATOM 759 C C . PHE A 1 96 ? 13.716 -3.117 -15.111 1.00 48.78 96 PHE A C 1
ATOM 761 O O . PHE A 1 96 ? 13.525 -3.451 -13.940 1.00 48.78 96 PHE A O 1
ATOM 768 N N . TYR A 1 97 ? 13.564 -1.853 -15.522 1.00 51.28 97 TYR A N 1
ATOM 769 C CA . TYR A 1 97 ? 13.201 -0.754 -14.618 1.00 51.28 97 TYR A CA 1
ATOM 770 C C . TYR A 1 97 ? 11.771 -0.902 -14.084 1.00 51.28 97 TYR A C 1
ATOM 772 O O . TYR A 1 97 ? 11.492 -0.556 -12.936 1.00 51.28 97 TYR A O 1
ATOM 780 N N . GLN A 1 98 ? 10.885 -1.479 -14.896 1.00 49.38 98 GLN A N 1
ATOM 781 C CA . GLN A 1 98 ? 9.499 -1.753 -14.531 1.00 49.38 98 GLN A CA 1
ATOM 782 C C . GLN A 1 98 ? 9.364 -3.050 -13.701 1.00 49.38 98 GLN A C 1
ATOM 784 O O . GLN A 1 98 ? 8.783 -3.035 -12.617 1.00 49.38 98 GLN A O 1
ATOM 789 N N . LYS A 1 99 ? 9.975 -4.166 -14.132 1.00 51.66 99 LYS A N 1
ATOM 790 C CA . LYS A 1 99 ? 9.943 -5.474 -13.444 1.00 51.66 99 LYS A CA 1
ATOM 791 C C . LYS A 1 99 ? 10.663 -5.425 -12.101 1.00 51.66 99 LYS A C 1
ATOM 793 O O . LYS A 1 99 ? 10.135 -5.975 -11.139 1.00 51.66 99 LYS A O 1
ATOM 798 N N . GLY A 1 100 ? 11.805 -4.742 -11.983 1.00 47.12 100 GLY A N 1
ATOM 799 C CA . GLY A 1 100 ? 12.610 -4.712 -10.753 1.00 47.12 100 GLY A CA 1
ATOM 800 C C . GLY A 1 100 ? 11.863 -4.176 -9.523 1.00 47.12 100 GLY A C 1
ATOM 801 O O . GLY A 1 100 ? 12.028 -4.705 -8.425 1.00 47.12 100 GLY A O 1
ATOM 802 N N . SER A 1 101 ? 10.974 -3.190 -9.704 1.00 48.53 101 SER A N 1
ATOM 803 C CA . SER A 1 101 ? 10.126 -2.657 -8.622 1.00 48.53 101 SER A CA 1
ATOM 804 C C . SER A 1 101 ? 8.872 -3.503 -8.340 1.00 48.53 101 SER A C 1
ATOM 806 O O . SER A 1 101 ? 8.272 -3.353 -7.275 1.00 48.53 101 SER A O 1
ATOM 808 N N . LEU A 1 102 ? 8.457 -4.362 -9.277 1.00 50.75 102 LEU A N 1
ATOM 809 C CA . LEU A 1 102 ? 7.208 -5.141 -9.231 1.00 50.75 102 LEU A CA 1
ATOM 810 C C . LEU A 1 102 ? 7.424 -6.632 -8.955 1.00 50.75 102 LEU A C 1
ATOM 812 O O . LEU A 1 102 ? 6.461 -7.385 -8.818 1.00 50.75 102 LEU A O 1
ATOM 816 N N . THR A 1 103 ? 8.680 -7.075 -8.877 1.00 56.31 103 THR A N 1
ATOM 817 C CA . THR A 1 103 ? 9.008 -8.493 -8.723 1.00 56.31 103 THR A CA 1
ATOM 818 C C . THR A 1 103 ? 8.519 -9.008 -7.356 1.00 56.31 103 THR A C 1
ATOM 820 O O . THR A 1 103 ? 8.546 -8.299 -6.345 1.00 56.31 103 THR A O 1
ATOM 823 N N . TYR A 1 104 ? 8.168 -10.297 -7.298 1.00 56.09 104 TYR A N 1
ATOM 824 C CA . TYR A 1 104 ? 7.825 -11.086 -6.103 1.00 56.09 104 TYR A CA 1
ATOM 825 C C . TYR A 1 104 ? 8.542 -10.748 -4.763 1.00 56.09 104 TYR A C 1
ATOM 827 O O . TYR A 1 104 ? 7.862 -10.810 -3.733 1.00 56.09 104 TYR A O 1
ATOM 835 N N . PRO A 1 105 ? 9.842 -10.370 -4.681 1.00 62.56 105 PRO A N 1
ATOM 836 C CA . PRO A 1 105 ? 10.466 -9.961 -3.418 1.00 62.56 105 PRO A CA 1
ATOM 837 C C . PRO A 1 105 ? 9.853 -8.707 -2.780 1.00 62.56 105 PRO A C 1
ATOM 839 O O . PRO A 1 105 ? 9.666 -8.700 -1.564 1.00 62.56 105 PRO A O 1
ATOM 842 N N . ALA A 1 106 ? 9.496 -7.672 -3.551 1.00 72.19 106 ALA A N 1
ATOM 843 C CA . ALA A 1 106 ? 8.903 -6.445 -2.996 1.00 72.19 106 ALA A CA 1
ATOM 844 C C . ALA A 1 106 ? 7.578 -6.758 -2.288 1.00 72.19 106 ALA A C 1
ATOM 846 O O . ALA A 1 106 ? 7.299 -6.323 -1.175 1.00 72.19 106 ALA A O 1
ATOM 847 N N . PHE A 1 107 ? 6.808 -7.624 -2.920 1.00 77.25 107 PHE A N 1
ATOM 848 C CA . PHE A 1 107 ? 5.555 -8.180 -2.457 1.00 77.25 107 PHE A CA 1
ATOM 849 C C . PHE A 1 107 ? 5.717 -8.950 -1.122 1.00 77.25 107 PHE A C 1
ATOM 851 O O . PHE A 1 107 ? 5.000 -8.677 -0.160 1.00 77.25 107 PHE A O 1
ATOM 858 N N . ILE A 1 108 ? 6.721 -9.821 -0.975 1.00 78.19 108 ILE A N 1
ATOM 859 C CA . ILE A 1 108 ? 7.010 -10.488 0.314 1.00 78.19 108 ILE A CA 1
ATOM 860 C C . ILE A 1 108 ? 7.362 -9.469 1.412 1.00 78.19 108 ILE A C 1
ATOM 862 O O . ILE A 1 108 ? 6.884 -9.583 2.545 1.00 78.19 108 ILE A O 1
ATOM 866 N N . ILE A 1 109 ? 8.155 -8.445 1.083 1.00 82.44 109 ILE A N 1
ATOM 867 C CA . ILE A 1 109 ? 8.502 -7.371 2.023 1.00 82.44 109 ILE A CA 1
ATOM 868 C C . ILE A 1 109 ? 7.235 -6.629 2.465 1.00 82.44 109 ILE A C 1
ATOM 870 O O . ILE A 1 109 ? 7.027 -6.450 3.665 1.00 82.44 109 ILE A O 1
ATOM 874 N N . LEU A 1 110 ? 6.353 -6.262 1.527 1.00 87.25 110 LEU A N 1
ATOM 875 C CA . LEU A 1 110 ? 5.065 -5.628 1.823 1.00 87.25 110 LEU A CA 1
ATOM 876 C C . LEU A 1 110 ? 4.201 -6.495 2.748 1.00 87.25 110 LEU A C 1
ATOM 878 O O . LEU A 1 110 ? 3.600 -5.974 3.687 1.00 87.25 110 LEU A O 1
ATOM 882 N N . PHE A 1 111 ? 4.161 -7.811 2.527 1.00 87.00 111 PHE A N 1
ATOM 883 C CA . PHE A 1 111 ? 3.403 -8.740 3.365 1.00 87.00 111 PHE A CA 1
ATOM 884 C C . PHE A 1 111 ? 3.867 -8.705 4.826 1.00 87.00 111 PHE A C 1
ATOM 886 O O . PHE A 1 111 ? 3.068 -8.422 5.725 1.00 87.00 111 PHE A O 1
ATOM 893 N N . PHE A 1 112 ? 5.162 -8.916 5.076 1.00 86.56 112 PHE A N 1
ATOM 894 C CA . PHE A 1 112 ? 5.706 -8.863 6.436 1.00 86.56 112 PHE A CA 1
ATOM 895 C C . PHE A 1 112 ? 5.576 -7.465 7.043 1.00 86.56 112 PHE A C 1
ATOM 897 O O . PHE A 1 112 ? 5.192 -7.321 8.204 1.00 86.56 112 PHE A O 1
ATOM 904 N N . MET A 1 113 ? 5.813 -6.427 6.247 1.00 89.12 113 MET A N 1
ATOM 905 C CA . MET A 1 113 ? 5.645 -5.040 6.660 1.00 89.12 113 MET A CA 1
ATOM 906 C C . MET A 1 113 ? 4.227 -4.761 7.184 1.00 89.12 113 MET A C 1
ATOM 908 O O . MET A 1 113 ? 4.055 -4.147 8.240 1.00 89.12 113 MET A O 1
ATOM 912 N N . MET A 1 114 ? 3.200 -5.257 6.493 1.00 92.81 114 MET A N 1
ATOM 913 C CA . MET A 1 114 ? 1.804 -5.085 6.904 1.00 92.81 114 MET A CA 1
ATOM 914 C C . MET A 1 114 ? 1.421 -5.949 8.103 1.00 92.81 114 MET A C 1
ATOM 916 O O . MET A 1 114 ? 0.651 -5.498 8.952 1.00 92.81 114 MET A O 1
ATOM 920 N N . ILE A 1 115 ? 2.010 -7.136 8.246 1.00 91.19 115 ILE A N 1
ATOM 921 C CA . ILE A 1 115 ? 1.872 -7.957 9.456 1.00 91.19 115 ILE A CA 1
ATOM 922 C C . ILE A 1 115 ? 2.413 -7.215 10.678 1.00 91.19 115 ILE A C 1
ATOM 924 O O . ILE A 1 115 ? 1.727 -7.151 11.698 1.00 91.19 115 ILE A O 1
ATOM 928 N N . PHE A 1 116 ? 3.614 -6.638 10.594 1.00 88.25 116 PHE A N 1
ATOM 929 C CA . PHE A 1 116 ? 4.266 -6.020 11.751 1.00 88.25 116 PHE A CA 1
ATOM 930 C C . PHE A 1 116 ? 3.737 -4.619 12.069 1.00 88.25 116 PHE A C 1
ATOM 932 O O . PHE A 1 116 ? 3.493 -4.307 13.236 1.00 88.25 116 PHE A O 1
ATOM 939 N N . TRP A 1 117 ? 3.538 -3.770 11.059 1.00 90.69 117 TRP A N 1
ATOM 940 C CA . TRP A 1 117 ? 3.147 -2.373 11.273 1.00 90.69 117 TRP A CA 1
ATOM 941 C C . TRP A 1 117 ? 1.724 -2.048 10.845 1.00 90.69 117 TRP A C 1
ATOM 943 O O . TRP A 1 117 ? 1.062 -1.264 11.524 1.00 90.69 117 TRP A O 1
ATOM 953 N N . GLY A 1 118 ? 1.221 -2.653 9.772 1.00 91.62 118 GLY A N 1
ATOM 954 C CA . GLY A 1 118 ? -0.145 -2.402 9.311 1.00 91.62 118 GLY A CA 1
ATOM 955 C C . GLY A 1 118 ? -1.199 -2.916 10.301 1.00 91.62 118 GLY A C 1
ATOM 956 O O . GLY A 1 118 ? -2.128 -2.197 10.666 1.00 91.62 118 GLY A O 1
ATOM 957 N N . SER A 1 119 ? -1.011 -4.128 10.831 1.00 93.06 119 SER A N 1
ATOM 958 C CA . SER A 1 119 ? -1.951 -4.799 11.747 1.00 93.06 119 SER A CA 1
ATOM 959 C C . SER A 1 119 ? -2.210 -4.043 13.058 1.00 93.06 119 SER A C 1
ATOM 961 O O . SER A 1 119 ? -3.249 -4.220 13.707 1.00 93.06 119 SER A O 1
ATOM 963 N N . GLN A 1 120 ? -1.289 -3.165 13.455 1.00 92.50 120 GLN A N 1
ATOM 964 C CA . GLN A 1 120 ? -1.357 -2.389 14.689 1.00 92.50 120 GLN A CA 1
ATOM 965 C C . GLN A 1 120 ? -2.011 -1.007 14.530 1.00 92.50 120 GLN A C 1
ATOM 967 O O . GLN A 1 120 ? -2.267 -0.355 15.541 1.00 92.50 120 GLN A O 1
ATOM 972 N N . LEU A 1 121 ? -2.310 -0.569 13.300 1.00 92.38 121 LEU A N 1
ATOM 973 C CA . LEU A 1 121 ? -2.774 0.792 13.004 1.00 92.38 121 LEU A CA 1
ATOM 974 C C . LEU A 1 121 ? -4.093 1.168 13.678 1.00 92.38 121 LEU A C 1
ATOM 976 O O . LEU A 1 121 ? -4.187 2.255 14.244 1.00 92.38 121 LEU A O 1
ATOM 980 N N . ILE A 1 122 ? -5.098 0.296 13.605 1.00 93.25 122 ILE A N 1
ATOM 981 C CA . ILE A 1 122 ? -6.415 0.499 14.221 1.00 93.25 122 ILE A CA 1
ATOM 982 C C . ILE A 1 122 ? -6.520 -0.304 15.521 1.00 93.25 122 ILE A C 1
ATOM 984 O O . ILE A 1 122 ? -7.091 0.177 16.497 1.00 93.25 122 ILE A O 1
ATOM 988 N N . SER A 1 123 ? -5.913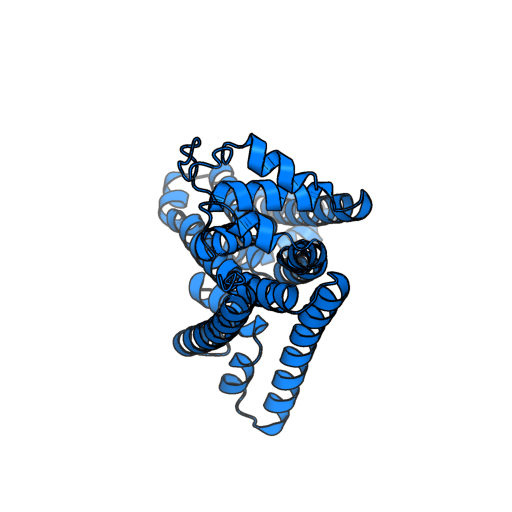 -1.490 15.592 1.00 91.50 123 SER A N 1
ATOM 989 C CA . SER A 1 123 ? -6.025 -2.365 16.765 1.00 91.50 123 SER A CA 1
ATOM 990 C C . SER A 1 123 ? -5.455 -1.730 18.039 1.00 91.50 123 SER A C 1
ATOM 992 O O . SER A 1 123 ? -6.063 -1.869 19.098 1.00 91.50 123 SER A O 1
ATOM 994 N N . LYS A 1 124 ? -4.354 -0.959 17.955 1.00 89.69 124 LYS A N 1
ATOM 995 C CA . LYS A 1 124 ? -3.824 -0.190 19.100 1.00 89.69 124 LYS A CA 1
ATOM 996 C C . LYS A 1 124 ? -4.759 0.941 19.528 1.00 89.69 124 LYS A C 1
ATOM 998 O O . LYS A 1 124 ? -4.916 1.178 20.726 1.00 89.69 124 LYS A O 1
ATOM 1003 N N . ASP A 1 125 ? -5.403 1.609 18.575 1.00 90.00 125 ASP A N 1
ATOM 1004 C CA . ASP A 1 125 ? -6.373 2.664 18.876 1.00 90.00 125 ASP A CA 1
ATOM 1005 C C . ASP A 1 125 ? -7.614 2.087 19.558 1.00 90.00 125 ASP A C 1
ATOM 1007 O O . ASP A 1 125 ? -8.102 2.669 20.526 1.00 90.00 125 ASP A O 1
ATOM 1011 N N . ARG A 1 126 ? -8.084 0.914 19.112 1.00 89.69 126 ARG A N 1
ATOM 1012 C CA . ARG A 1 126 ? -9.184 0.188 19.761 1.00 89.69 126 ARG A CA 1
ATOM 1013 C C . ARG A 1 126 ? -8.804 -0.283 21.161 1.00 89.69 126 ARG A C 1
ATOM 1015 O O . ARG A 1 126 ? -9.560 -0.051 22.096 1.00 89.69 126 ARG A O 1
ATOM 1022 N N . ALA A 1 127 ? -7.617 -0.871 21.328 1.00 88.06 127 ALA A N 1
ATOM 1023 C CA . ALA A 1 127 ? -7.115 -1.316 22.631 1.00 88.06 127 ALA A CA 1
ATOM 1024 C C . ALA A 1 127 ? -7.068 -0.181 23.663 1.00 88.06 127 ALA A C 1
ATOM 1026 O O . ALA A 1 127 ? -7.331 -0.392 24.843 1.00 88.06 127 ALA A O 1
ATOM 1027 N N . ALA A 1 128 ? -6.724 1.025 23.208 1.00 87.06 128 ALA A N 1
ATOM 1028 C CA . ALA A 1 128 ? -6.578 2.209 24.042 1.00 87.06 128 ALA A CA 1
ATOM 1029 C C . ALA A 1 128 ? -7.831 3.105 24.072 1.00 87.06 128 ALA A C 1
ATOM 1031 O O . ALA A 1 128 ? -7.702 4.274 24.462 1.00 87.06 128 ALA A O 1
ATOM 1032 N N . ASN A 1 129 ? -8.983 2.605 23.595 1.00 85.44 129 ASN A N 1
ATOM 1033 C CA . ASN A 1 129 ? -10.251 3.334 23.443 1.00 85.44 129 ASN A CA 1
ATOM 1034 C C . ASN A 1 129 ? -10.071 4.744 22.845 1.00 85.44 129 ASN A C 1
ATOM 1036 O O . ASN A 1 129 ? -10.731 5.708 23.227 1.00 85.44 129 ASN A O 1
ATOM 1040 N N . ALA A 1 130 ? -9.126 4.889 21.915 1.00 83.50 130 ALA A N 1
ATOM 1041 C CA . ALA A 1 130 ? -8.710 6.182 21.386 1.00 83.50 130 ALA A CA 1
ATOM 1042 C C . ALA A 1 130 ? -9.750 6.791 20.439 1.00 83.50 130 ALA A C 1
ATOM 1044 O O . ALA A 1 130 ? -9.790 8.008 20.307 1.00 83.50 130 ALA A O 1
ATOM 1045 N N . MET A 1 131 ? -10.612 5.972 19.825 1.00 82.75 131 MET A N 1
ATOM 1046 C CA . MET A 1 131 ? -11.659 6.440 18.907 1.00 82.75 131 MET A CA 1
ATOM 1047 C C . MET A 1 131 ? -12.605 7.450 19.569 1.00 82.75 131 MET A C 1
ATOM 1049 O O . MET A 1 131 ? -12.938 8.452 18.951 1.00 82.75 131 MET A O 1
ATOM 1053 N N . GLN A 1 132 ? -12.958 7.252 20.844 1.00 80.88 132 GLN A N 1
ATOM 1054 C CA . GLN A 1 132 ? -13.801 8.197 21.589 1.00 80.88 132 GLN A CA 1
ATOM 1055 C C . GLN A 1 132 ? -13.115 9.557 21.770 1.00 80.88 132 GLN A C 1
ATOM 1057 O O . GLN A 1 132 ? -13.757 10.590 21.650 1.00 80.88 132 GLN A O 1
ATOM 1062 N N . ILE A 1 133 ? -11.798 9.554 21.994 1.00 80.69 133 ILE A N 1
ATOM 1063 C CA . ILE A 1 133 ? -10.992 10.772 22.159 1.00 80.69 133 ILE A CA 1
ATOM 1064 C C . ILE A 1 133 ? -10.797 11.491 20.817 1.00 80.69 133 ILE A C 1
ATOM 1066 O O . ILE A 1 133 ? -10.722 12.715 20.770 1.00 80.69 133 ILE A O 1
ATOM 1070 N N . TYR A 1 134 ? -10.695 10.742 19.715 1.00 80.31 134 TYR A N 1
ATOM 1071 C CA . TYR A 1 134 ? -10.651 11.340 18.383 1.00 80.31 134 TYR A CA 1
ATOM 1072 C C . TYR A 1 134 ? -11.992 11.998 18.037 1.00 80.31 134 TYR A C 1
ATOM 1074 O O . TYR A 1 134 ? -12.001 13.144 17.601 1.00 80.31 134 TYR A O 1
ATOM 1082 N N . PHE A 1 135 ? -13.114 11.315 18.286 1.00 81.62 135 PHE A N 1
ATOM 1083 C CA . PHE A 1 135 ? -14.452 11.814 17.939 1.00 81.62 135 PHE A CA 1
ATOM 1084 C C . PHE A 1 135 ? -15.070 12.774 18.952 1.00 81.62 135 PHE A C 1
ATOM 1086 O O . PHE A 1 135 ? -16.081 13.393 18.647 1.00 81.62 135 PHE A O 1
ATOM 1093 N N . SER A 1 136 ? -14.458 12.972 20.120 1.00 78.94 136 SER A N 1
ATOM 1094 C CA . SER A 1 136 ? -14.821 14.079 21.012 1.00 78.94 136 SER A CA 1
ATOM 1095 C C . SER A 1 136 ? -14.355 15.444 20.484 1.00 78.94 136 SER A C 1
ATOM 1097 O O . SER A 1 136 ? -14.544 16.453 21.153 1.00 78.94 136 SER A O 1
ATOM 1099 N N . LYS A 1 137 ? -13.702 15.479 19.317 1.00 74.38 137 LYS A N 1
ATOM 1100 C CA . LYS A 1 137 ? -13.210 16.682 18.636 1.00 74.38 137 LYS A CA 1
ATOM 1101 C C . LYS A 1 137 ? -13.864 16.843 17.266 1.00 74.38 137 LYS A C 1
ATOM 1103 O O . LYS A 1 137 ? -14.509 15.922 16.776 1.00 74.38 137 LYS A O 1
ATOM 1108 N N . ALA A 1 138 ? -13.591 17.967 16.598 1.00 74.94 138 ALA A N 1
ATOM 1109 C CA . ALA A 1 138 ? -13.945 18.236 15.197 1.00 74.94 138 ALA A CA 1
ATOM 1110 C C . ALA A 1 138 ? -13.161 17.364 14.176 1.00 74.94 138 ALA A C 1
ATOM 1112 O O . ALA A 1 138 ? -12.603 17.861 13.191 1.00 74.94 138 ALA A O 1
ATOM 1113 N N . LEU A 1 139 ? -13.073 16.055 14.437 1.00 82.00 139 LEU A N 1
ATOM 1114 C CA . LEU A 1 139 ? -12.496 15.035 13.568 1.00 82.00 139 LEU A CA 1
ATOM 1115 C C . LEU A 1 139 ? -13.605 14.105 13.093 1.00 82.00 139 LEU A C 1
ATOM 1117 O O . LEU A 1 139 ? -14.316 13.503 13.896 1.00 82.00 139 LEU A O 1
ATOM 1121 N N . THR A 1 140 ? -13.723 13.949 11.779 1.00 86.44 140 THR A N 1
ATOM 1122 C CA . THR A 1 140 ? -14.688 13.014 11.201 1.00 86.44 140 THR A CA 1
ATOM 1123 C C . THR A 1 140 ? -14.103 11.595 11.110 1.00 86.44 140 THR A C 1
ATOM 1125 O O . THR A 1 140 ? -12.880 11.421 11.055 1.00 86.44 140 THR A O 1
ATOM 1128 N N . PRO A 1 141 ? -14.946 10.547 11.025 1.00 86.94 141 PRO A N 1
ATOM 1129 C CA . PRO A 1 141 ? -14.496 9.192 10.694 1.00 86.94 141 PRO A CA 1
ATOM 1130 C C . PRO A 1 141 ? -13.703 9.119 9.382 1.00 86.94 141 PRO A C 1
ATOM 1132 O O . PRO A 1 141 ? -12.785 8.307 9.261 1.00 86.94 141 PRO A O 1
ATOM 1135 N N . VAL A 1 142 ? -14.025 9.992 8.420 1.00 89.62 142 VAL A N 1
ATOM 1136 C CA . VAL A 1 142 ? -13.317 10.102 7.137 1.00 89.62 142 VAL A CA 1
ATOM 1137 C C . VAL A 1 142 ? -11.903 10.636 7.348 1.00 89.62 142 VAL A C 1
ATOM 1139 O O . VAL A 1 142 ? -10.959 10.024 6.856 1.00 89.62 142 VAL A O 1
ATOM 1142 N N . ASP A 1 143 ? -11.732 11.708 8.130 1.00 90.12 143 ASP A N 1
ATOM 1143 C CA . ASP A 1 143 ? -10.407 12.258 8.458 1.00 90.12 143 ASP A CA 1
ATOM 1144 C C . ASP A 1 143 ? -9.519 11.207 9.135 1.00 90.12 143 ASP A C 1
ATOM 1146 O O . ASP A 1 143 ? -8.340 11.061 8.805 1.00 90.12 143 ASP A O 1
ATOM 1150 N N . TYR A 1 144 ? -10.102 10.441 10.062 1.00 91.44 144 TYR A N 1
ATOM 1151 C CA . TYR A 1 144 ? -9.411 9.347 10.736 1.00 91.44 144 TYR A CA 1
ATOM 1152 C C . TYR A 1 144 ? -8.968 8.266 9.748 1.00 91.44 144 TYR A C 1
ATOM 1154 O O . TYR A 1 144 ? -7.793 7.890 9.727 1.00 91.44 144 TYR A O 1
ATOM 1162 N N . LEU A 1 145 ? -9.893 7.778 8.918 1.00 93.12 145 LEU A N 1
ATOM 1163 C CA . LEU A 1 145 ? -9.612 6.695 7.985 1.00 93.12 145 LEU A CA 1
ATOM 1164 C C . LEU A 1 145 ? -8.587 7.121 6.923 1.00 93.12 145 LEU A C 1
ATOM 1166 O O . LEU A 1 145 ? -7.633 6.384 6.684 1.00 93.12 145 LEU A O 1
ATOM 1170 N N . LEU A 1 146 ? -8.719 8.325 6.357 1.00 93.81 146 LEU A N 1
ATOM 1171 C CA . LEU A 1 146 ? -7.743 8.895 5.421 1.00 93.81 146 LEU A CA 1
ATOM 1172 C C . LEU A 1 146 ? -6.360 9.037 6.059 1.00 93.81 146 LEU A C 1
ATOM 1174 O O . LEU A 1 146 ? -5.361 8.705 5.425 1.00 93.81 146 LEU A O 1
ATOM 1178 N N . GLY A 1 147 ? -6.284 9.451 7.326 1.00 92.81 147 GLY A N 1
ATOM 1179 C CA . GLY A 1 147 ? -5.014 9.488 8.047 1.00 92.81 147 GLY A CA 1
ATOM 1180 C C . GLY A 1 147 ? -4.379 8.105 8.198 1.00 92.81 147 GLY A C 1
ATOM 1181 O O . GLY A 1 147 ? -3.176 7.949 7.991 1.00 92.81 147 GLY A O 1
ATOM 1182 N N . LYS A 1 148 ? -5.177 7.065 8.473 1.00 93.94 148 LYS A N 1
ATOM 1183 C CA . LYS A 1 148 ? -4.674 5.681 8.512 1.00 93.94 148 LYS A CA 1
ATOM 1184 C C . LYS A 1 148 ? -4.208 5.191 7.144 1.00 93.94 148 LYS A C 1
ATOM 1186 O O . LYS A 1 148 ? -3.140 4.583 7.071 1.00 93.94 148 LYS A O 1
ATOM 1191 N N . TYR A 1 149 ? -4.939 5.505 6.075 1.00 95.25 149 TYR A N 1
ATOM 1192 C CA . TYR A 1 149 ? -4.490 5.235 4.707 1.00 95.25 149 TYR A CA 1
ATOM 1193 C C . TYR A 1 149 ? -3.191 5.953 4.375 1.00 95.25 149 TYR A C 1
ATOM 1195 O O . TYR A 1 149 ? -2.327 5.353 3.751 1.00 95.25 149 TYR A O 1
ATOM 1203 N N . MET A 1 150 ? -3.006 7.191 4.831 1.00 95.31 150 MET A N 1
ATOM 1204 C CA . MET A 1 150 ? -1.764 7.922 4.606 1.00 95.31 150 MET A CA 1
ATOM 1205 C C . MET A 1 150 ? -0.577 7.226 5.279 1.00 95.31 150 MET A C 1
ATOM 1207 O O . MET A 1 150 ? 0.469 7.070 4.655 1.00 95.31 150 MET A O 1
ATOM 1211 N N . THR A 1 151 ? -0.737 6.727 6.511 1.00 94.44 151 THR A N 1
ATOM 1212 C CA . THR A 1 151 ? 0.316 5.930 7.155 1.00 94.44 151 THR A CA 1
ATOM 1213 C C . THR A 1 151 ? 0.627 4.651 6.372 1.00 94.44 151 THR A C 1
ATOM 1215 O O . THR A 1 151 ? 1.799 4.340 6.165 1.00 94.44 151 THR A O 1
ATOM 1218 N N . VAL A 1 152 ? -0.395 3.920 5.907 1.00 95.31 152 VAL A N 1
ATOM 1219 C CA . VAL A 1 152 ? -0.192 2.733 5.057 1.00 95.31 152 VAL A CA 1
ATOM 1220 C C . VAL A 1 152 ? 0.508 3.104 3.750 1.00 95.31 152 VAL A C 1
ATOM 1222 O O . VAL A 1 152 ? 1.453 2.428 3.355 1.00 95.31 152 VAL A O 1
ATOM 1225 N N . GLY A 1 153 ? 0.080 4.185 3.103 1.00 94.94 153 GLY A N 1
ATOM 1226 C CA . GLY A 1 153 ? 0.638 4.665 1.847 1.00 94.94 153 GLY A CA 1
ATOM 1227 C C . GLY A 1 153 ? 2.110 5.027 1.981 1.00 94.94 153 GLY A C 1
ATOM 1228 O O . GLY A 1 153 ? 2.901 4.632 1.133 1.00 94.94 153 GLY A O 1
ATOM 1229 N N . ILE A 1 154 ? 2.516 5.682 3.074 1.00 93.56 154 ILE A N 1
ATOM 1230 C CA . ILE A 1 154 ? 3.936 5.954 3.351 1.00 93.56 154 ILE A CA 1
ATOM 1231 C C . ILE A 1 154 ? 4.722 4.644 3.494 1.00 93.56 154 ILE A C 1
ATOM 1233 O O . ILE A 1 154 ? 5.797 4.508 2.911 1.00 93.56 154 ILE A O 1
ATOM 1237 N N . LEU A 1 155 ? 4.185 3.665 4.233 1.00 91.00 155 LEU A N 1
ATOM 1238 C CA . LEU A 1 155 ? 4.830 2.360 4.388 1.00 91.00 155 LEU A CA 1
ATOM 1239 C C . LEU A 1 155 ? 4.990 1.669 3.028 1.00 91.00 155 LEU A C 1
ATOM 1241 O O . LEU A 1 155 ? 6.110 1.340 2.651 1.00 91.00 155 LEU A O 1
ATOM 1245 N N . ILE A 1 156 ? 3.911 1.500 2.259 1.00 92.00 156 ILE A N 1
ATOM 1246 C CA . ILE A 1 156 ? 3.957 0.856 0.934 1.00 92.00 156 ILE A CA 1
ATOM 1247 C C . ILE A 1 156 ? 4.888 1.622 -0.004 1.00 92.00 156 ILE A C 1
ATOM 1249 O O . ILE A 1 156 ? 5.746 1.026 -0.648 1.00 92.00 156 ILE A O 1
ATOM 1253 N N . GLY A 1 157 ? 4.767 2.948 -0.025 1.00 90.69 157 GLY A N 1
ATOM 1254 C CA . GLY A 1 157 ? 5.565 3.832 -0.864 1.00 90.69 157 GLY A CA 1
ATOM 1255 C C . GLY A 1 157 ? 7.058 3.713 -0.590 1.00 90.69 157 GLY A C 1
ATOM 1256 O O . GLY A 1 157 ? 7.842 3.791 -1.526 1.00 90.69 157 GLY A O 1
ATOM 1257 N N . SER A 1 158 ? 7.465 3.428 0.650 1.00 86.94 158 SER A N 1
ATOM 1258 C CA . SER A 1 158 ? 8.880 3.219 0.981 1.00 86.94 158 SER A CA 1
ATOM 1259 C C . SER A 1 158 ? 9.522 2.012 0.284 1.00 86.94 158 SER A C 1
ATOM 1261 O O . SER A 1 158 ? 10.735 2.014 0.071 1.00 86.94 158 SER A O 1
ATOM 1263 N N . VAL A 1 159 ? 8.711 1.019 -0.101 1.00 84.00 159 VAL A N 1
ATOM 1264 C CA . VAL A 1 159 ? 9.135 -0.230 -0.759 1.00 84.00 159 VAL A CA 1
ATOM 1265 C C . VAL A 1 159 ? 8.832 -0.219 -2.259 1.00 84.00 159 VAL A C 1
ATOM 1267 O O . VAL A 1 159 ? 9.469 -0.952 -3.006 1.00 84.00 159 VAL A O 1
ATOM 1270 N N . THR A 1 160 ? 7.878 0.591 -2.723 1.00 84.50 160 THR A N 1
ATOM 1271 C CA . THR A 1 160 ? 7.467 0.604 -4.137 1.00 84.50 160 THR A CA 1
ATOM 1272 C C . THR A 1 160 ? 7.780 1.929 -4.819 1.00 84.50 160 THR A C 1
ATOM 1274 O O . THR A 1 160 ? 8.612 1.989 -5.721 1.00 84.50 160 THR A O 1
ATOM 1277 N N . LEU A 1 161 ? 7.169 3.016 -4.352 1.00 86.56 161 LEU A N 1
ATOM 1278 C CA . LEU A 1 161 ? 7.271 4.326 -4.985 1.00 86.56 161 LEU A CA 1
ATOM 1279 C C . LEU A 1 161 ? 8.675 4.933 -4.865 1.00 86.56 161 LEU A C 1
ATOM 1281 O O . LEU A 1 161 ? 9.216 5.405 -5.859 1.00 86.56 161 LEU A O 1
ATOM 1285 N N . ILE A 1 162 ? 9.284 4.909 -3.675 1.00 86.06 162 ILE A N 1
ATOM 1286 C CA . ILE A 1 162 ? 10.617 5.487 -3.457 1.00 86.06 162 ILE A CA 1
ATOM 1287 C C . ILE A 1 162 ? 11.678 4.742 -4.283 1.00 86.06 162 ILE A C 1
ATOM 1289 O O . ILE A 1 162 ? 12.423 5.423 -4.987 1.00 86.06 162 ILE A O 1
ATOM 1293 N N . PRO A 1 163 ? 11.743 3.393 -4.299 1.00 78.50 163 PRO A N 1
ATOM 1294 C CA . PRO A 1 163 ? 12.658 2.674 -5.186 1.00 78.50 163 PRO A CA 1
ATOM 1295 C C . PRO A 1 163 ? 12.411 2.940 -6.666 1.00 78.50 163 PRO A C 1
ATOM 1297 O O . PRO A 1 163 ? 13.371 3.098 -7.414 1.00 78.50 163 PRO A O 1
ATOM 1300 N N . SER A 1 164 ? 11.147 3.038 -7.088 1.00 77.44 164 SER A N 1
ATOM 1301 C CA . SER A 1 164 ? 10.793 3.358 -8.473 1.00 77.44 164 SER A CA 1
ATOM 1302 C C . SER A 1 164 ? 11.291 4.752 -8.881 1.00 77.44 164 SER A C 1
ATOM 1304 O O . SER A 1 164 ? 11.955 4.894 -9.908 1.00 77.44 164 SER A O 1
ATOM 1306 N N . ILE A 1 165 ? 11.073 5.770 -8.042 1.00 82.25 165 ILE A N 1
ATOM 1307 C CA . ILE A 1 165 ? 11.583 7.131 -8.275 1.00 82.25 165 ILE A CA 1
ATOM 1308 C C . ILE A 1 165 ? 13.113 7.149 -8.233 1.00 82.25 165 ILE A C 1
ATOM 1310 O O . ILE A 1 165 ? 13.743 7.777 -9.080 1.00 82.25 165 ILE A O 1
ATOM 1314 N N . PHE A 1 166 ? 13.725 6.450 -7.277 1.00 80.12 166 PHE A N 1
ATOM 1315 C CA . PHE A 1 166 ? 15.179 6.342 -7.176 1.00 80.12 166 PHE A CA 1
ATOM 1316 C C . PHE A 1 166 ? 15.780 5.726 -8.444 1.00 80.12 166 PHE A C 1
ATOM 1318 O O . PHE A 1 166 ? 16.761 6.243 -8.973 1.00 80.12 166 PHE A O 1
ATOM 1325 N N . MET A 1 167 ? 15.150 4.678 -8.978 1.00 73.06 167 MET A N 1
ATOM 1326 C CA . MET A 1 167 ? 15.540 4.063 -10.244 1.00 73.06 167 MET A CA 1
ATOM 1327 C C . MET A 1 167 ? 15.396 5.006 -11.429 1.00 73.06 167 MET A C 1
ATOM 1329 O O . MET A 1 167 ? 16.303 5.079 -12.254 1.00 73.06 167 MET A O 1
ATOM 1333 N N . PHE A 1 168 ? 14.304 5.765 -11.491 1.00 76.50 168 PHE A N 1
ATOM 1334 C CA . PHE A 1 168 ? 14.121 6.783 -12.518 1.00 76.50 168 PHE A CA 1
ATOM 1335 C C . PHE A 1 168 ? 15.226 7.849 -12.461 1.00 76.50 168 PHE A C 1
ATOM 1337 O O . PHE A 1 168 ? 15.841 8.152 -13.480 1.00 76.50 168 PHE A O 1
ATOM 1344 N N . VAL A 1 169 ? 15.545 8.365 -11.269 1.00 81.00 169 VAL A N 1
ATOM 1345 C CA . VAL A 1 169 ? 16.614 9.360 -11.072 1.00 81.00 169 VAL A CA 1
ATOM 1346 C C . VAL A 1 169 ? 17.987 8.793 -11.434 1.00 81.00 169 VAL A C 1
ATOM 1348 O O . VAL A 1 169 ? 18.780 9.486 -12.066 1.00 81.00 169 VAL A O 1
ATOM 1351 N N . LEU A 1 170 ? 18.273 7.536 -11.081 1.00 73.12 170 LEU A N 1
ATOM 1352 C CA . LEU A 1 170 ? 19.501 6.866 -11.512 1.00 73.12 170 LEU A CA 1
ATOM 1353 C C . LEU A 1 170 ? 19.559 6.700 -13.033 1.00 73.12 170 LEU A C 1
ATOM 1355 O O . LEU A 1 170 ? 20.614 6.926 -13.617 1.00 73.12 170 LEU A O 1
ATOM 1359 N N . GLY A 1 171 ? 18.442 6.346 -13.673 1.00 70.38 171 GLY A N 1
ATOM 1360 C CA . GLY A 1 171 ? 18.333 6.279 -15.131 1.00 70.38 171 GLY A CA 1
ATOM 1361 C C . GLY A 1 171 ? 18.655 7.622 -15.785 1.00 70.38 171 GLY A C 1
ATOM 1362 O O . GLY A 1 171 ? 19.496 7.678 -16.676 1.00 70.38 171 GLY A O 1
ATOM 1363 N N . VAL A 1 172 ? 18.088 8.713 -15.260 1.00 77.38 172 VAL A N 1
ATOM 1364 C CA . VAL A 1 172 ? 18.410 10.086 -15.679 1.00 77.38 172 VAL A CA 1
ATOM 1365 C C . VAL A 1 172 ? 19.906 10.380 -15.517 1.00 77.38 172 VAL A C 1
ATOM 1367 O O . VAL A 1 172 ? 20.547 10.827 -16.465 1.00 77.38 172 VAL A O 1
ATOM 1370 N N . ALA A 1 173 ? 20.473 10.106 -14.339 1.00 76.69 173 ALA A N 1
ATOM 1371 C CA . ALA A 1 173 ? 21.861 10.435 -14.009 1.00 76.69 173 ALA A CA 1
ATOM 1372 C C . ALA A 1 173 ? 22.899 9.632 -14.812 1.00 76.69 173 ALA A C 1
ATOM 1374 O O . ALA A 1 173 ? 24.002 10.122 -15.042 1.00 76.69 173 ALA A O 1
ATOM 1375 N N . LEU A 1 174 ? 22.557 8.407 -15.218 1.00 74.12 174 LEU A N 1
ATOM 1376 C CA . LEU A 1 174 ? 23.423 7.517 -15.994 1.00 74.12 174 LEU A CA 1
ATOM 1377 C C . LEU A 1 174 ? 23.154 7.590 -17.506 1.00 74.12 174 LEU A C 1
ATOM 1379 O O . LEU A 1 174 ? 23.863 6.945 -18.276 1.00 74.12 174 LEU A O 1
ATOM 1383 N N . SER A 1 175 ? 22.137 8.334 -17.952 1.00 71.88 175 SER A N 1
ATOM 1384 C CA . SER A 1 175 ? 21.789 8.418 -19.374 1.00 71.88 175 SER A CA 1
ATOM 1385 C C . SER A 1 175 ? 22.825 9.240 -20.166 1.00 71.88 175 SER A C 1
ATOM 1387 O O . SER A 1 175 ? 23.098 10.385 -19.804 1.00 71.88 175 SER A O 1
ATOM 1389 N N . PRO A 1 176 ? 23.396 8.702 -21.265 1.00 73.94 176 PRO A N 1
ATOM 1390 C CA . PRO A 1 176 ? 24.288 9.467 -22.143 1.00 73.94 176 PRO A CA 1
ATOM 1391 C C . PRO A 1 176 ? 23.557 10.586 -22.901 1.00 73.94 176 PRO A C 1
ATOM 1393 O O . PRO A 1 176 ? 24.119 11.651 -23.140 1.00 73.94 176 PRO A O 1
ATOM 1396 N N . GLU A 1 177 ? 22.288 10.351 -23.252 1.00 81.19 177 GLU A N 1
ATOM 1397 C CA . GLU A 1 177 ? 21.430 11.280 -23.991 1.00 81.19 177 GLU A CA 1
ATOM 1398 C C . GLU A 1 177 ? 20.179 11.631 -23.175 1.00 81.19 177 GLU A C 1
ATOM 1400 O O . GLU A 1 177 ? 19.110 11.033 -23.323 1.00 81.19 177 GLU A O 1
ATOM 1405 N N . LEU A 1 178 ? 20.308 12.643 -22.313 1.00 78.56 178 LEU A N 1
ATOM 1406 C CA . LEU A 1 178 ? 19.247 13.068 -21.393 1.00 78.56 178 LEU A CA 1
ATOM 1407 C C . LEU A 1 178 ? 17.923 13.401 -22.105 1.00 78.56 178 LEU A C 1
ATOM 1409 O O . LEU A 1 178 ? 16.845 13.074 -21.609 1.00 78.56 178 LEU A O 1
ATOM 1413 N N . GLY A 1 179 ? 18.001 14.044 -23.275 1.00 80.44 179 GLY A N 1
ATOM 1414 C CA . GLY A 1 179 ? 16.823 14.419 -24.061 1.00 80.44 179 GLY A CA 1
ATOM 1415 C C . GLY A 1 179 ? 16.030 13.209 -24.555 1.00 80.44 179 GLY A C 1
ATOM 1416 O O . GLY A 1 179 ? 14.803 13.215 -24.475 1.00 80.44 179 GLY A O 1
ATOM 1417 N N . HIS A 1 180 ? 16.721 12.156 -25.000 1.00 77.75 180 HIS A N 1
ATOM 1418 C CA . HIS A 1 180 ? 16.085 10.920 -25.450 1.00 77.75 180 HIS A CA 1
ATOM 1419 C C . HIS A 1 180 ? 15.454 10.164 -24.275 1.00 77.75 180 HIS A C 1
ATOM 1421 O O . HIS A 1 180 ? 14.288 9.786 -24.339 1.00 77.75 180 HIS A O 1
ATOM 1427 N N . PHE A 1 181 ? 16.179 10.029 -23.160 1.00 77.38 181 PHE A N 1
ATOM 1428 C CA . PHE A 1 181 ? 15.665 9.341 -21.975 1.00 77.38 181 PHE A CA 1
ATOM 1429 C C . PHE A 1 181 ? 14.400 10.007 -21.416 1.00 77.38 181 PHE A C 1
ATOM 1431 O O . PHE A 1 181 ? 13.414 9.335 -21.123 1.00 77.38 181 PHE A O 1
ATOM 1438 N N . LEU A 1 182 ? 14.392 11.338 -21.292 1.00 83.25 182 LEU A N 1
ATOM 1439 C CA . LEU A 1 182 ? 13.212 12.054 -20.805 1.00 83.25 182 LEU A CA 1
ATOM 1440 C C . LEU A 1 182 ? 12.040 11.960 -21.789 1.00 83.25 182 LEU A C 1
ATOM 1442 O O . LEU A 1 182 ? 10.908 11.790 -21.347 1.00 83.25 182 LEU A O 1
ATOM 1446 N N . ALA A 1 183 ? 12.289 12.015 -23.099 1.00 81.62 183 ALA A N 1
ATOM 1447 C CA . ALA A 1 183 ? 11.233 11.844 -24.096 1.00 81.62 183 ALA A CA 1
ATOM 1448 C C . ALA A 1 183 ? 10.572 10.455 -24.010 1.00 81.62 183 ALA A C 1
ATOM 1450 O O . ALA A 1 183 ? 9.350 10.358 -24.125 1.00 81.62 183 ALA A O 1
ATOM 1451 N N . THR A 1 184 ? 11.356 9.406 -23.745 1.00 78.88 184 THR A N 1
ATOM 1452 C CA . THR A 1 184 ? 10.875 8.017 -23.703 1.00 78.88 184 THR A CA 1
ATOM 1453 C C . THR A 1 184 ? 10.331 7.601 -22.333 1.00 78.88 184 THR A C 1
ATOM 1455 O O . THR A 1 184 ? 9.414 6.793 -22.273 1.00 78.88 184 THR A O 1
ATOM 1458 N N . SER A 1 185 ? 10.835 8.141 -21.216 1.00 81.06 185 SER A N 1
ATOM 1459 C CA . SER A 1 185 ? 10.549 7.603 -19.870 1.00 81.06 185 SER A CA 1
ATOM 1460 C C . SER A 1 185 ? 9.868 8.572 -18.894 1.00 81.06 185 SER A C 1
ATOM 1462 O O . SER A 1 185 ? 9.664 8.212 -17.734 1.00 81.06 185 SER A O 1
ATOM 1464 N N . TRP A 1 186 ? 9.472 9.783 -19.310 1.00 82.81 186 TRP A N 1
ATOM 1465 C CA . TRP A 1 186 ? 8.857 10.783 -18.411 1.00 82.81 186 TRP A CA 1
ATOM 1466 C C . TRP A 1 186 ? 7.612 10.290 -17.654 1.00 82.81 186 TRP A C 1
ATOM 1468 O O . TRP A 1 186 ? 7.309 10.792 -16.572 1.00 82.81 186 TRP A O 1
ATOM 1478 N N . TYR A 1 187 ? 6.879 9.326 -18.214 1.00 82.31 187 TYR A N 1
ATOM 1479 C CA . TYR A 1 187 ? 5.637 8.812 -17.641 1.00 82.31 187 TYR A CA 1
ATOM 1480 C C . TYR A 1 187 ? 5.867 7.795 -16.509 1.00 82.31 187 TYR A C 1
ATOM 1482 O O . TYR A 1 187 ? 4.945 7.516 -15.741 1.00 82.31 187 TYR A O 1
ATOM 1490 N N . VAL A 1 188 ? 7.084 7.257 -16.357 1.00 81.75 188 VAL A N 1
ATOM 1491 C CA . VAL A 1 188 ? 7.395 6.186 -15.392 1.00 81.75 188 VAL A CA 1
ATOM 1492 C C . VAL A 1 188 ? 7.068 6.577 -13.940 1.00 81.75 188 VAL A C 1
ATOM 1494 O O . VAL A 1 188 ? 6.386 5.797 -13.270 1.00 81.75 188 VAL A O 1
ATOM 1497 N N . PRO A 1 189 ? 7.439 7.772 -13.429 1.00 85.00 189 PRO A N 1
ATOM 1498 C CA . PRO A 1 189 ? 7.071 8.180 -12.070 1.00 85.00 189 PRO A CA 1
ATOM 1499 C C . PRO A 1 189 ? 5.556 8.323 -11.865 1.00 85.00 189 PRO A C 1
ATOM 1501 O O . PRO A 1 189 ? 5.053 8.068 -10.771 1.00 85.00 189 PRO A O 1
ATOM 1504 N N . ILE A 1 190 ? 4.821 8.711 -12.912 1.00 88.50 190 ILE A N 1
ATOM 1505 C CA . ILE A 1 190 ? 3.363 8.877 -12.865 1.00 88.50 190 ILE A CA 1
ATOM 1506 C C . ILE A 1 190 ? 2.698 7.506 -12.752 1.00 88.50 190 ILE A C 1
ATOM 1508 O O . ILE A 1 190 ? 1.900 7.283 -11.844 1.00 88.50 190 ILE A O 1
ATOM 1512 N N . ILE A 1 191 ? 3.074 6.572 -13.627 1.00 85.38 191 ILE A N 1
ATOM 1513 C CA . ILE A 1 191 ? 2.574 5.193 -13.619 1.00 85.38 191 ILE A CA 1
ATOM 1514 C C . ILE A 1 191 ? 2.929 4.492 -12.296 1.00 85.38 191 ILE A C 1
ATOM 1516 O O . ILE A 1 191 ? 2.068 3.859 -11.680 1.00 85.38 191 ILE A O 1
ATOM 1520 N N . GLY A 1 192 ? 4.151 4.687 -11.790 1.00 85.62 192 GLY A N 1
ATOM 1521 C CA . GLY A 1 192 ? 4.562 4.201 -10.470 1.00 85.62 192 GLY A CA 1
ATOM 1522 C C . GLY A 1 192 ? 3.711 4.767 -9.330 1.00 85.62 192 GLY A C 1
ATOM 1523 O O . GLY A 1 192 ? 3.316 4.029 -8.425 1.00 85.62 192 GLY A O 1
ATOM 1524 N N . GLY A 1 193 ? 3.357 6.053 -9.398 1.00 90.00 193 GLY A N 1
ATOM 1525 C CA . GLY A 1 193 ? 2.427 6.696 -8.468 1.00 90.00 193 GLY A CA 1
ATOM 1526 C C . GLY A 1 193 ? 1.016 6.107 -8.525 1.00 90.00 193 GLY A C 1
ATOM 1527 O O . GLY A 1 193 ? 0.425 5.824 -7.483 1.00 90.00 193 GLY A O 1
ATOM 1528 N N . VAL A 1 194 ? 0.489 5.860 -9.728 1.00 90.50 194 VAL A N 1
ATOM 1529 C CA . VAL A 1 194 ? -0.824 5.223 -9.922 1.00 90.50 194 VAL A CA 1
ATOM 1530 C C . VAL A 1 194 ? -0.831 3.819 -9.319 1.00 90.50 194 VAL A C 1
ATOM 1532 O O . VAL A 1 194 ? -1.715 3.493 -8.527 1.00 90.50 194 VAL A O 1
ATOM 1535 N N . TYR A 1 195 ? 0.179 3.003 -9.612 1.00 88.81 195 TYR A N 1
ATOM 1536 C CA . TYR A 1 195 ? 0.281 1.661 -9.045 1.00 88.81 195 TYR A CA 1
ATOM 1537 C C . TYR A 1 195 ? 0.424 1.674 -7.514 1.00 88.81 195 TYR A C 1
ATOM 1539 O O . TYR A 1 195 ? -0.223 0.893 -6.814 1.00 88.81 195 TYR A O 1
ATOM 1547 N N . TRP A 1 196 ? 1.205 2.608 -6.964 1.00 91.12 196 TRP A N 1
ATOM 1548 C CA . TRP A 1 196 ? 1.302 2.816 -5.518 1.00 91.12 196 TRP A CA 1
ATOM 1549 C C . TRP A 1 196 ? -0.054 3.149 -4.874 1.00 91.12 196 TRP A C 1
ATOM 1551 O O . TRP A 1 196 ? -0.362 2.629 -3.795 1.00 91.12 196 TRP A O 1
ATOM 1561 N N . LEU A 1 197 ? -0.886 3.966 -5.530 1.00 92.69 197 LEU A N 1
ATOM 1562 C CA . LEU A 1 197 ? -2.247 4.248 -5.068 1.00 92.69 197 LEU A CA 1
ATOM 1563 C C . LEU A 1 197 ? -3.112 2.984 -5.073 1.00 92.69 197 LEU A C 1
ATOM 1565 O O . LEU A 1 197 ? -3.790 2.723 -4.078 1.00 92.69 197 LEU A O 1
ATOM 1569 N N . PHE A 1 198 ? -3.045 2.173 -6.133 1.00 90.88 198 PHE A N 1
ATOM 1570 C CA . PHE A 1 198 ? -3.756 0.891 -6.198 1.00 90.88 198 PHE A CA 1
ATOM 1571 C C . PHE A 1 198 ? -3.353 -0.038 -5.055 1.00 90.88 198 PHE A C 1
ATOM 1573 O O . PHE A 1 198 ? -4.224 -0.532 -4.339 1.00 90.88 198 PHE A O 1
ATOM 1580 N N . LEU A 1 199 ? -2.051 -0.215 -4.819 1.00 92.00 199 LEU A N 1
ATOM 1581 C CA . LEU A 1 199 ? -1.551 -1.015 -3.700 1.00 92.00 199 LEU A CA 1
ATOM 1582 C C . LEU A 1 199 ? -2.005 -0.458 -2.347 1.00 92.00 199 LEU A C 1
ATOM 1584 O O . LEU A 1 199 ? -2.390 -1.224 -1.466 1.00 92.00 199 LEU A O 1
ATOM 1588 N N . THR A 1 200 ? -1.989 0.865 -2.178 1.00 94.62 200 THR A N 1
ATOM 1589 C CA . THR A 1 200 ? -2.402 1.522 -0.930 1.00 94.62 200 THR A CA 1
ATOM 1590 C C . THR A 1 200 ? -3.883 1.341 -0.650 1.00 94.62 200 THR A C 1
ATOM 1592 O O . THR A 1 200 ? -4.247 1.003 0.474 1.00 94.62 200 THR A O 1
ATOM 1595 N N . LEU A 1 201 ? -4.738 1.513 -1.655 1.00 94.00 201 LEU A N 1
ATOM 1596 C CA . LEU A 1 201 ? -6.169 1.265 -1.517 1.00 94.00 201 LEU A CA 1
ATOM 1597 C C . LEU A 1 201 ? -6.426 -0.210 -1.225 1.00 94.00 201 LEU A C 1
ATOM 1599 O O . LEU A 1 201 ? -7.100 -0.540 -0.259 1.00 94.00 201 LEU A O 1
ATOM 1603 N N . SER A 1 202 ? -5.827 -1.098 -2.003 1.00 93.12 202 SER A N 1
ATOM 1604 C CA . SER A 1 202 ? -6.023 -2.539 -1.914 1.00 93.12 202 SER A CA 1
ATOM 1605 C C . SER A 1 202 ? -5.497 -3.142 -0.603 1.00 93.12 202 SER A C 1
ATOM 1607 O O . SER A 1 202 ? -6.268 -3.561 0.268 1.00 93.12 202 SER A O 1
ATOM 1609 N N . ILE A 1 203 ? -4.175 -3.150 -0.422 1.00 93.00 203 ILE A N 1
ATOM 1610 C CA . ILE A 1 203 ? -3.514 -3.743 0.745 1.00 93.00 203 ILE A CA 1
ATOM 1611 C C . ILE A 1 203 ? -3.888 -2.962 2.006 1.00 93.00 203 ILE A C 1
ATOM 1613 O O . ILE A 1 203 ? -4.101 -3.561 3.064 1.00 93.00 203 ILE A O 1
ATOM 1617 N N . GLY A 1 204 ? -4.021 -1.636 1.896 1.00 94.81 204 GLY A N 1
ATOM 1618 C CA . GLY A 1 204 ? -4.429 -0.787 3.008 1.00 94.81 204 GLY A CA 1
ATOM 1619 C C . GLY A 1 204 ? -5.831 -1.080 3.500 1.00 94.81 204 GLY A C 1
ATOM 1620 O O . GLY A 1 204 ? -5.998 -1.271 4.703 1.00 94.81 204 GLY A O 1
ATOM 1621 N N . THR A 1 205 ? -6.820 -1.216 2.612 1.00 95.25 205 THR A N 1
ATOM 1622 C CA . THR A 1 205 ? -8.178 -1.581 3.039 1.00 95.25 205 THR A CA 1
ATOM 1623 C C . THR A 1 205 ? -8.159 -2.897 3.803 1.00 95.25 205 THR A C 1
ATOM 1625 O O . THR A 1 205 ? -8.727 -3.006 4.889 1.00 95.25 205 THR A O 1
ATOM 1628 N N . MET A 1 206 ? -7.463 -3.892 3.261 1.00 93.44 206 MET A N 1
ATOM 1629 C CA . MET A 1 206 ? -7.429 -5.231 3.828 1.00 93.44 206 MET A CA 1
ATOM 1630 C C . MET A 1 206 ? -6.751 -5.264 5.202 1.00 93.44 206 MET A C 1
ATOM 1632 O O . MET A 1 206 ? -7.315 -5.793 6.162 1.00 93.44 206 MET A O 1
ATOM 1636 N N . VAL A 1 207 ? -5.568 -4.659 5.344 1.00 95.62 207 VAL A N 1
ATOM 1637 C CA . VAL A 1 207 ? -4.868 -4.648 6.636 1.00 95.62 207 VAL A CA 1
ATOM 1638 C C . VAL A 1 207 ? -5.613 -3.813 7.679 1.00 95.62 207 VAL A C 1
ATOM 1640 O O . VAL A 1 207 ? -5.689 -4.213 8.843 1.00 95.62 207 VAL A O 1
ATOM 1643 N N . LEU A 1 208 ? -6.216 -2.689 7.276 1.00 96.12 208 LEU A N 1
ATOM 1644 C CA . LEU A 1 208 ? -7.027 -1.861 8.164 1.00 96.12 208 LEU A CA 1
ATOM 1645 C C . LEU A 1 208 ? -8.300 -2.593 8.589 1.00 96.12 208 LEU A C 1
ATOM 1647 O O . LEU A 1 208 ? -8.667 -2.511 9.759 1.00 96.12 208 LEU A O 1
ATOM 1651 N N . PHE A 1 209 ? -8.923 -3.374 7.705 1.00 96.44 209 PHE A N 1
ATOM 1652 C CA . PHE A 1 209 ? -10.064 -4.217 8.047 1.00 96.44 209 PHE A CA 1
ATOM 1653 C C . PHE A 1 209 ? -9.704 -5.204 9.157 1.00 96.44 209 PHE A C 1
ATOM 1655 O O . PHE A 1 209 ? -10.316 -5.153 10.226 1.00 96.44 209 PHE A O 1
ATOM 1662 N N . PHE A 1 210 ? -8.656 -6.014 8.990 1.00 95.88 210 PHE A N 1
ATOM 1663 C CA . PHE A 1 210 ? -8.233 -6.947 10.041 1.00 95.88 210 PHE A CA 1
ATOM 1664 C C . PHE A 1 210 ? -7.781 -6.229 11.317 1.00 95.88 210 PHE A C 1
ATOM 1666 O O . PHE A 1 210 ? -8.126 -6.653 12.420 1.00 95.88 210 PHE A O 1
ATOM 1673 N N . SER A 1 211 ? -7.083 -5.099 11.194 1.00 95.19 211 SER A N 1
ATOM 1674 C CA . SER A 1 211 ? -6.723 -4.256 12.339 1.00 95.19 211 SER A CA 1
ATOM 1675 C C . SER A 1 211 ? -7.955 -3.713 13.072 1.00 95.19 211 SER A C 1
ATOM 1677 O O . SER A 1 211 ? -7.943 -3.584 14.295 1.00 95.19 211 SER A O 1
ATOM 1679 N N . SER A 1 212 ? -9.044 -3.447 12.350 1.00 94.44 212 SER A N 1
ATOM 1680 C CA . SER A 1 212 ? -10.305 -2.975 12.916 1.00 94.44 212 SER A CA 1
ATOM 1681 C C . SER A 1 212 ? -11.113 -4.070 13.598 1.00 94.44 212 SER A C 1
ATOM 1683 O O . SER A 1 212 ? -11.968 -3.729 14.405 1.00 94.44 212 SER A O 1
ATOM 1685 N N . LEU A 1 213 ? -10.861 -5.358 13.339 1.00 93.69 213 LEU A N 1
ATOM 1686 C CA . LEU A 1 213 ? -11.613 -6.462 13.948 1.00 93.69 213 LEU A CA 1
ATOM 1687 C C . LEU A 1 213 ? -11.159 -6.773 15.377 1.00 93.69 213 LEU A C 1
ATOM 1689 O O . LEU A 1 213 ? -11.995 -7.071 16.233 1.00 93.69 213 LEU A O 1
ATOM 1693 N N . PHE A 1 214 ? -9.861 -6.647 15.659 1.00 93.75 214 PHE A N 1
ATOM 1694 C CA . PHE A 1 214 ? -9.263 -7.110 16.912 1.00 93.75 214 PHE A CA 1
ATOM 1695 C C . PHE A 1 214 ? -8.714 -5.965 17.769 1.00 93.75 214 PHE A C 1
ATOM 1697 O O . PHE A 1 214 ? -8.147 -5.002 17.265 1.00 93.75 214 PHE A O 1
ATOM 1704 N N . ASN A 1 215 ? -8.796 -6.118 19.095 1.00 91.06 215 ASN A N 1
ATOM 1705 C CA . ASN A 1 215 ? -8.171 -5.195 20.055 1.00 91.06 215 ASN A CA 1
ATOM 1706 C C . ASN A 1 215 ? -6.692 -5.528 20.321 1.00 91.06 215 ASN A C 1
ATOM 1708 O O . ASN A 1 215 ? -6.002 -4.783 21.002 1.00 91.06 215 ASN A O 1
ATOM 1712 N N . ARG A 1 216 ? -6.188 -6.668 19.835 1.00 91.88 216 ARG A N 1
ATOM 1713 C CA . ARG A 1 216 ? -4.787 -7.074 19.999 1.00 91.88 216 ARG A CA 1
ATOM 1714 C C . ARG A 1 216 ? -4.116 -7.155 18.635 1.00 91.88 216 ARG A C 1
ATOM 1716 O O . ARG A 1 216 ? -4.573 -7.906 17.777 1.00 91.88 216 ARG A O 1
ATOM 1723 N N . SER A 1 217 ? -3.011 -6.431 18.455 1.00 90.75 217 SER A N 1
ATOM 1724 C CA . SER A 1 217 ? -2.316 -6.336 17.163 1.00 90.75 217 SER A CA 1
ATOM 1725 C C . SER A 1 217 ? -1.860 -7.685 16.614 1.00 90.75 217 SER A C 1
ATOM 1727 O O . SER A 1 217 ? -1.992 -7.919 15.420 1.00 90.7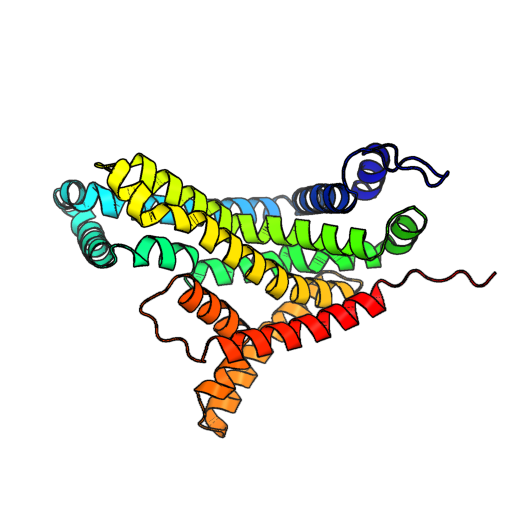5 217 SER A O 1
ATOM 1729 N N . TYR A 1 218 ? -1.418 -8.614 17.470 1.00 91.38 218 TYR A N 1
ATOM 1730 C CA . TYR A 1 218 ? -1.011 -9.943 17.006 1.00 91.38 218 TYR A CA 1
ATOM 1731 C C . TYR A 1 218 ? -2.178 -10.748 16.408 1.00 91.38 218 TYR A C 1
ATOM 1733 O O . TYR A 1 218 ? -1.972 -11.478 15.448 1.00 91.38 218 TYR A O 1
ATOM 1741 N N . MET A 1 219 ? -3.406 -10.606 16.928 1.00 95.06 219 MET A N 1
ATOM 1742 C CA . MET A 1 219 ? -4.574 -11.300 16.369 1.00 95.06 219 MET A CA 1
ATOM 1743 C C . MET A 1 219 ? -4.933 -10.732 14.997 1.00 95.06 219 MET A C 1
ATOM 1745 O O . MET A 1 219 ? -5.213 -11.493 14.078 1.00 95.06 219 MET A O 1
ATOM 1749 N N . ALA A 1 220 ? -4.853 -9.406 14.837 1.00 94.81 220 ALA A N 1
ATOM 1750 C CA . ALA A 1 220 ? -5.017 -8.764 13.536 1.00 94.81 220 ALA A CA 1
ATOM 1751 C C . ALA A 1 220 ? -3.947 -9.221 12.533 1.00 94.81 220 ALA A C 1
ATOM 1753 O O . ALA A 1 220 ? -4.267 -9.489 11.379 1.00 94.81 220 ALA A O 1
ATOM 1754 N N . ALA A 1 221 ? -2.697 -9.357 12.980 1.00 93.19 221 ALA A N 1
ATOM 1755 C CA . ALA A 1 221 ? -1.591 -9.838 12.161 1.00 93.19 221 ALA A CA 1
ATOM 1756 C C . ALA A 1 221 ? -1.806 -11.290 11.702 1.00 93.19 221 ALA A C 1
ATOM 1758 O O . ALA A 1 221 ? -1.684 -11.583 10.515 1.00 93.19 221 ALA A O 1
ATOM 1759 N N . VAL A 1 222 ? -2.191 -12.180 12.625 1.00 95.12 222 VAL A N 1
ATOM 1760 C CA . VAL A 1 222 ? -2.506 -13.586 12.324 1.00 95.12 222 VAL A CA 1
ATOM 1761 C C . VAL A 1 222 ? -3.715 -13.696 11.399 1.00 95.12 222 VAL A C 1
ATOM 1763 O O . VAL A 1 222 ? -3.685 -14.498 10.476 1.00 95.12 222 VAL A O 1
ATOM 1766 N N . ALA A 1 223 ? -4.757 -12.885 11.593 1.00 94.94 223 ALA A N 1
ATOM 1767 C CA . ALA A 1 223 ? -5.930 -12.899 10.723 1.00 94.94 223 ALA A CA 1
ATOM 1768 C C . ALA A 1 223 ? -5.604 -12.412 9.302 1.00 94.94 223 ALA A C 1
ATOM 1770 O O . ALA A 1 223 ? -6.018 -13.046 8.335 1.00 94.94 223 ALA A O 1
ATOM 1771 N N . PHE A 1 224 ? -4.809 -11.346 9.170 1.00 93.69 224 PHE A N 1
ATOM 1772 C CA . PHE A 1 224 ? -4.324 -10.865 7.875 1.00 93.69 224 PHE A CA 1
ATOM 1773 C C . PHE A 1 224 ? -3.453 -11.917 7.165 1.00 93.69 224 PHE A C 1
ATOM 1775 O O . PHE A 1 224 ? -3.683 -12.225 5.996 1.00 93.69 224 PHE A O 1
ATOM 1782 N N . ALA A 1 225 ? -2.501 -12.526 7.879 1.00 91.25 225 ALA A N 1
ATOM 1783 C CA . ALA A 1 225 ? -1.655 -13.595 7.345 1.00 91.25 225 ALA A CA 1
ATOM 1784 C C . ALA A 1 225 ? -2.461 -14.856 6.985 1.00 91.25 225 ALA A C 1
ATOM 1786 O O . ALA A 1 225 ? -2.230 -15.480 5.951 1.00 91.25 225 ALA A O 1
ATOM 1787 N N . GLY A 1 226 ? -3.432 -15.215 7.826 1.00 90.69 226 GLY A N 1
ATOM 1788 C CA . GLY A 1 226 ? -4.332 -16.342 7.617 1.00 90.69 226 GLY A CA 1
ATOM 1789 C C . GLY A 1 226 ? -5.206 -16.146 6.386 1.00 90.69 226 GLY A C 1
ATOM 1790 O O . GLY A 1 226 ? -5.321 -17.063 5.582 1.00 90.69 226 GLY A O 1
ATOM 1791 N N . PHE A 1 227 ? -5.749 -14.943 6.181 1.00 89.44 227 PHE A N 1
ATOM 1792 C CA . PHE A 1 227 ? -6.493 -14.612 4.967 1.00 89.44 227 PHE A CA 1
ATOM 1793 C C . PHE A 1 227 ? -5.622 -14.740 3.714 1.00 89.44 227 PHE A C 1
ATOM 1795 O O . PHE A 1 227 ? -6.075 -15.289 2.713 1.00 89.44 227 PHE A O 1
ATOM 1802 N N . PHE A 1 228 ? -4.365 -14.294 3.777 1.00 80.44 228 PHE A N 1
ATOM 1803 C CA . PHE A 1 228 ? -3.420 -14.443 2.670 1.00 80.44 228 PHE A CA 1
ATOM 1804 C C . PHE A 1 228 ? -3.182 -15.918 2.314 1.00 80.44 228 PHE A C 1
ATOM 1806 O O . PHE A 1 228 ? -3.375 -16.322 1.168 1.00 80.44 228 PHE A O 1
ATOM 1813 N N . GLY A 1 229 ? -2.823 -16.744 3.303 1.00 79.06 229 GLY A N 1
ATOM 1814 C CA . GLY A 1 229 ? -2.607 -18.177 3.086 1.00 79.06 229 GLY A CA 1
ATOM 1815 C C . GLY A 1 229 ? -3.874 -18.902 2.624 1.00 79.06 229 GLY A C 1
ATOM 1816 O O . GLY A 1 229 ? -3.814 -19.767 1.751 1.00 79.06 229 GLY A O 1
ATOM 1817 N N . PHE A 1 230 ? -5.031 -18.513 3.164 1.00 84.06 230 PHE A N 1
ATOM 1818 C CA . PHE A 1 230 ? -6.326 -19.071 2.795 1.00 84.06 230 PHE A CA 1
ATOM 1819 C C . PHE A 1 230 ? -6.709 -18.741 1.348 1.00 84.06 230 PHE A C 1
ATOM 1821 O O . PHE A 1 230 ? -7.077 -19.649 0.609 1.00 84.06 230 PHE A O 1
ATOM 1828 N N . SER A 1 231 ? -6.571 -17.484 0.913 1.00 81.56 231 SER A N 1
ATOM 1829 C CA . SER A 1 231 ? -6.850 -17.071 -0.473 1.00 81.56 231 SER A CA 1
ATOM 1830 C C . SER A 1 231 ? -5.988 -17.849 -1.474 1.00 81.56 231 SER A C 1
ATOM 1832 O O . SER A 1 231 ? -6.511 -18.374 -2.460 1.00 81.56 231 SER A O 1
ATOM 1834 N N . LEU A 1 232 ? -4.695 -18.026 -1.173 1.00 75.88 232 LEU A N 1
ATOM 1835 C CA . LEU A 1 232 ? -3.787 -18.824 -1.999 1.00 75.88 232 LEU A CA 1
ATOM 1836 C C . LEU A 1 232 ? -4.223 -20.297 -2.075 1.00 75.88 232 LEU A C 1
ATOM 1838 O O . LEU A 1 232 ? -4.279 -20.873 -3.163 1.00 75.88 232 LEU A O 1
ATOM 1842 N N . ALA A 1 233 ? -4.560 -20.905 -0.934 1.00 77.31 233 ALA A N 1
ATOM 1843 C CA . ALA A 1 233 ? -4.994 -22.298 -0.868 1.00 77.31 233 ALA A CA 1
ATOM 1844 C C . ALA A 1 233 ? -6.319 -22.534 -1.613 1.00 77.31 233 ALA A C 1
ATOM 1846 O O . ALA A 1 233 ? -6.443 -23.513 -2.350 1.00 77.31 233 ALA A O 1
ATOM 1847 N N . VAL A 1 234 ? -7.289 -21.626 -1.461 1.00 81.69 234 VAL A N 1
ATOM 1848 C CA . VAL A 1 234 ? -8.591 -21.694 -2.140 1.00 81.69 234 VAL A CA 1
ATOM 1849 C C . VAL A 1 234 ? -8.424 -21.562 -3.648 1.00 81.69 234 VAL A C 1
ATOM 1851 O O . VAL A 1 234 ? -8.954 -22.393 -4.381 1.00 81.69 234 VAL A O 1
ATOM 1854 N N . SER A 1 235 ? -7.648 -20.584 -4.123 1.00 74.06 235 SER A N 1
ATOM 1855 C CA . SER A 1 235 ? -7.389 -20.426 -5.559 1.00 74.06 235 SER A CA 1
ATOM 1856 C C . SER A 1 235 ? -6.688 -21.660 -6.142 1.00 74.06 235 SER A C 1
ATOM 1858 O O . SER A 1 235 ? -7.105 -22.184 -7.178 1.00 74.06 235 SER A O 1
ATOM 1860 N N . ALA A 1 236 ? -5.698 -22.219 -5.436 1.00 74.25 236 ALA A N 1
ATOM 1861 C CA . ALA A 1 236 ? -5.018 -23.441 -5.862 1.00 74.25 236 ALA A CA 1
ATOM 1862 C C . ALA A 1 236 ? -5.957 -24.662 -5.914 1.00 74.25 236 ALA A C 1
ATOM 1864 O O . ALA A 1 236 ? -5.890 -25.455 -6.855 1.00 74.25 236 ALA A O 1
ATOM 1865 N N . ALA A 1 237 ? -6.842 -24.820 -4.926 1.00 79.50 237 ALA A N 1
ATOM 1866 C CA . ALA A 1 237 ? -7.817 -25.907 -4.891 1.00 79.50 237 ALA A CA 1
ATOM 1867 C C . ALA A 1 237 ? -8.865 -25.769 -6.006 1.00 79.50 237 ALA A C 1
ATOM 1869 O O . ALA A 1 237 ? -9.107 -26.719 -6.748 1.00 79.50 237 ALA A O 1
ATOM 1870 N N . LEU A 1 238 ? -9.442 -24.577 -6.171 1.00 79.75 238 LEU A N 1
ATOM 1871 C CA . LEU A 1 238 ? -10.449 -24.306 -7.196 1.00 79.75 238 LEU A CA 1
ATOM 1872 C C . LEU A 1 238 ? -9.881 -24.456 -8.609 1.00 79.75 238 LEU A C 1
ATOM 1874 O O . LEU A 1 238 ? -10.578 -24.963 -9.482 1.00 79.75 238 LEU A O 1
ATOM 1878 N N . THR A 1 239 ? -8.610 -24.105 -8.830 1.00 77.19 239 THR A N 1
ATOM 1879 C CA . THR A 1 239 ? -7.971 -24.256 -10.147 1.00 77.19 239 THR A CA 1
ATOM 1880 C C . THR A 1 239 ? -7.892 -25.733 -10.526 1.00 77.19 239 THR A C 1
ATOM 1882 O O . THR A 1 239 ? -8.145 -26.094 -11.673 1.00 77.19 239 THR A O 1
ATOM 1885 N N . LYS A 1 240 ? -7.607 -26.605 -9.548 1.00 79.44 240 LYS A N 1
ATOM 1886 C CA . LYS A 1 240 ? -7.583 -28.060 -9.748 1.00 79.44 240 LYS A CA 1
ATOM 1887 C C . 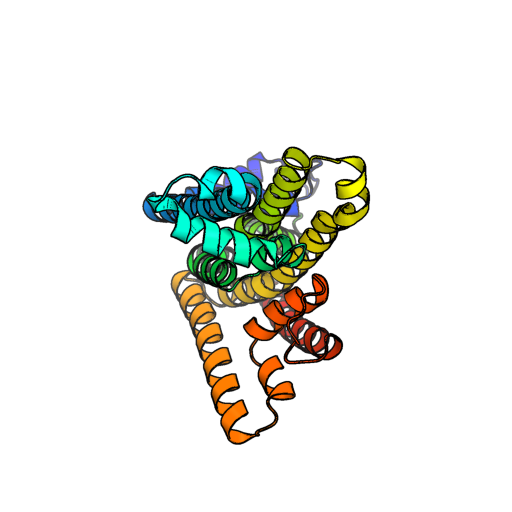LYS A 1 240 ? -8.969 -28.656 -9.999 1.00 79.44 240 LYS A C 1
ATOM 1889 O O . LYS A 1 240 ? -9.063 -29.632 -10.731 1.00 79.44 240 LYS A O 1
ATOM 1894 N N . ILE A 1 241 ? -10.017 -28.109 -9.377 1.00 83.56 241 ILE A N 1
ATOM 1895 C CA . ILE A 1 241 ? -11.384 -28.648 -9.469 1.00 83.56 241 ILE A CA 1
ATOM 1896 C C . ILE A 1 241 ? -12.096 -28.166 -10.738 1.00 83.56 241 ILE A C 1
ATOM 1898 O O . ILE A 1 241 ? -12.713 -28.962 -11.435 1.00 83.56 241 ILE A O 1
ATOM 1902 N N . ILE A 1 242 ? -12.044 -26.862 -11.015 1.00 79.88 242 ILE A N 1
ATOM 1903 C CA . ILE A 1 242 ? -12.875 -26.211 -12.037 1.00 79.88 242 ILE A CA 1
ATOM 1904 C C . ILE A 1 242 ? -12.171 -26.198 -13.402 1.00 79.88 242 ILE A C 1
ATOM 1906 O O . ILE A 1 242 ? -12.831 -26.120 -14.432 1.00 79.88 242 ILE A O 1
ATOM 1910 N N . GLY A 1 243 ? -10.835 -26.253 -13.445 1.00 68.81 243 GLY A N 1
ATOM 1911 C CA . GLY A 1 243 ? -10.056 -26.203 -14.691 1.00 68.81 243 GLY A CA 1
ATOM 1912 C C . GLY A 1 243 ? -10.079 -24.847 -15.415 1.00 68.81 243 GLY A C 1
ATOM 1913 O O . GLY A 1 243 ? -9.216 -24.591 -16.252 1.00 68.81 243 GLY A O 1
ATOM 1914 N N . ALA A 1 244 ? -11.000 -23.942 -15.064 1.00 65.75 244 ALA A N 1
ATOM 1915 C CA . ALA A 1 244 ? -11.042 -22.559 -15.532 1.00 65.75 244 ALA A CA 1
ATOM 1916 C C . ALA A 1 244 ? -9.987 -21.715 -14.801 1.00 65.75 244 ALA A C 1
ATOM 1918 O O . ALA A 1 244 ? -10.287 -20.977 -13.860 1.00 65.75 244 ALA A O 1
ATOM 1919 N N . ARG A 1 245 ? -8.730 -21.869 -15.227 1.00 61.25 245 ARG A N 1
ATOM 1920 C CA . ARG A 1 245 ? -7.559 -21.210 -14.636 1.00 61.25 245 ARG A CA 1
ATOM 1921 C C . ARG A 1 245 ? -7.741 -19.692 -14.536 1.00 61.25 245 ARG A C 1
ATOM 1923 O O . ARG A 1 245 ? -7.451 -19.129 -13.489 1.00 61.25 245 ARG A O 1
ATOM 1930 N N . ASP A 1 246 ? -8.303 -19.063 -15.559 1.00 62.81 246 ASP A N 1
ATOM 1931 C CA . ASP A 1 246 ? -8.357 -17.602 -15.651 1.00 62.81 246 ASP A CA 1
ATOM 1932 C C . ASP A 1 246 ? -9.347 -17.007 -14.633 1.00 62.81 246 ASP A C 1
ATOM 1934 O O . ASP A 1 246 ? -8.971 -16.177 -13.814 1.00 62.81 246 ASP A O 1
ATOM 1938 N N . MET A 1 247 ? -10.587 -17.511 -14.558 1.00 60.69 247 MET A N 1
ATOM 1939 C CA . MET A 1 247 ? -11.587 -17.013 -13.591 1.00 60.69 247 MET A CA 1
ATOM 1940 C C . MET A 1 247 ? -11.219 -17.309 -12.129 1.00 60.69 247 MET A C 1
ATOM 1942 O O . MET A 1 247 ? -11.623 -16.582 -11.225 1.00 60.69 247 MET A O 1
ATOM 1946 N N . VAL A 1 248 ? -10.459 -18.377 -11.874 1.00 63.22 248 VAL A N 1
ATOM 1947 C CA . VAL A 1 248 ? -10.076 -18.780 -10.512 1.00 63.22 248 VAL A CA 1
ATOM 1948 C C . VAL A 1 248 ? -8.828 -18.041 -10.009 1.00 63.22 248 VAL A C 1
ATOM 1950 O O . VAL A 1 248 ? -8.647 -17.880 -8.797 1.00 63.22 248 VAL A O 1
ATOM 1953 N N . LEU A 1 249 ? -7.973 -17.551 -10.909 1.00 59.38 249 LEU A N 1
ATOM 1954 C CA . LEU A 1 249 ? -6.806 -16.746 -10.540 1.00 59.38 249 LEU A CA 1
ATOM 1955 C C . LEU A 1 249 ? -7.187 -15.345 -10.033 1.00 59.38 249 LEU A C 1
ATOM 1957 O O . LEU A 1 249 ? -6.466 -14.815 -9.188 1.00 59.38 249 LEU A O 1
ATOM 1961 N N . GLY A 1 250 ? -8.337 -14.792 -10.444 1.00 61.31 250 GLY A N 1
ATOM 1962 C CA . GLY A 1 250 ? -8.886 -13.543 -9.881 1.00 61.31 250 GLY A CA 1
ATOM 1963 C C . GLY A 1 250 ? -9.245 -13.644 -8.389 1.00 61.31 250 GLY A C 1
ATOM 1964 O O . GLY A 1 250 ? -9.148 -12.678 -7.637 1.00 61.31 250 GLY A O 1
ATOM 1965 N N . LEU A 1 251 ? -9.540 -14.855 -7.893 1.00 68.75 251 LEU A N 1
ATOM 1966 C CA . LEU A 1 251 ? -9.793 -15.089 -6.462 1.00 68.75 251 LEU A CA 1
ATOM 1967 C C . LEU A 1 251 ? -8.526 -15.005 -5.603 1.00 68.75 251 LEU A C 1
ATOM 1969 O O . LEU A 1 251 ? -8.611 -14.806 -4.386 1.00 68.75 251 LEU A O 1
ATOM 1973 N N . ASN A 1 252 ? -7.349 -15.180 -6.210 1.00 77.69 252 ASN A N 1
ATOM 1974 C CA . ASN A 1 252 ? -6.101 -14.899 -5.528 1.00 77.69 252 ASN A CA 1
ATOM 1975 C C . ASN A 1 252 ? -5.827 -13.395 -5.626 1.00 77.69 252 ASN A C 1
ATOM 1977 O O . ASN A 1 252 ? -5.430 -12.839 -6.652 1.00 77.69 252 ASN A O 1
ATOM 1981 N N . TRP A 1 253 ? -6.040 -12.728 -4.497 1.00 78.06 253 TRP A N 1
ATOM 1982 C CA . TRP A 1 253 ? -5.852 -11.290 -4.361 1.00 78.06 253 TRP A CA 1
ATOM 1983 C C . TRP A 1 253 ? -4.461 -10.822 -4.797 1.00 78.06 253 TRP A C 1
ATOM 1985 O O . TRP A 1 253 ? -4.297 -9.753 -5.381 1.00 78.06 253 TRP A O 1
ATOM 1995 N N . TRP A 1 254 ? -3.446 -11.638 -4.518 1.00 76.56 254 TRP A N 1
ATOM 1996 C CA . TRP A 1 254 ? -2.066 -11.295 -4.811 1.00 76.56 254 TRP A CA 1
ATOM 1997 C C . TRP A 1 254 ? -1.756 -11.320 -6.295 1.00 76.56 254 TRP A C 1
ATOM 1999 O O . TRP A 1 254 ? -1.117 -10.399 -6.796 1.00 76.56 254 TRP A O 1
ATOM 2009 N N . SER A 1 255 ? -2.225 -12.357 -6.994 1.00 75.88 255 SER A N 1
ATOM 2010 C CA . SER A 1 255 ? -2.096 -12.413 -8.449 1.00 75.88 255 SER A CA 1
ATOM 2011 C C . SER A 1 255 ? -2.863 -11.275 -9.092 1.00 75.88 255 SER A C 1
ATOM 2013 O O . SER A 1 255 ? -2.344 -10.673 -10.014 1.00 75.88 255 SER A O 1
ATOM 2015 N N . THR A 1 256 ? -4.018 -10.889 -8.548 1.00 83.25 256 THR A N 1
ATOM 2016 C CA . THR A 1 256 ? -4.765 -9.732 -9.058 1.00 83.25 256 THR A CA 1
ATOM 2017 C C . THR A 1 256 ? -3.954 -8.438 -8.947 1.00 83.25 256 THR A C 1
ATOM 2019 O O . THR A 1 256 ? -3.844 -7.699 -9.918 1.00 83.25 256 THR A O 1
ATOM 2022 N N . LEU A 1 257 ? -3.316 -8.169 -7.802 1.00 84.00 257 LEU A N 1
ATOM 2023 C CA . LEU A 1 257 ? -2.464 -6.980 -7.652 1.00 84.00 257 LEU A CA 1
ATOM 2024 C C . LEU A 1 257 ? -1.215 -7.020 -8.531 1.00 84.00 257 LEU A C 1
ATOM 2026 O O . LEU A 1 257 ? -0.817 -5.995 -9.082 1.00 84.00 257 LEU A O 1
ATOM 2030 N N . HIS A 1 258 ? -0.602 -8.195 -8.650 1.00 82.19 258 HIS A N 1
ATOM 2031 C CA . HIS A 1 258 ? 0.533 -8.411 -9.534 1.00 82.19 258 HIS A CA 1
ATOM 2032 C C . HIS A 1 258 ? 0.149 -8.176 -11.001 1.00 82.19 258 HIS A C 1
ATOM 2034 O O . HIS A 1 258 ? 0.854 -7.457 -11.701 1.00 82.19 258 HIS A O 1
ATOM 2040 N N . ASP A 1 259 ? -0.985 -8.715 -11.449 1.00 81.25 259 ASP A N 1
ATOM 2041 C CA . ASP A 1 259 ? -1.457 -8.624 -12.831 1.00 81.25 259 ASP A CA 1
ATOM 2042 C C . ASP A 1 259 ? -1.923 -7.204 -13.188 1.00 81.25 259 ASP A C 1
ATOM 2044 O O . ASP A 1 259 ? -1.709 -6.744 -14.314 1.00 81.25 259 ASP A O 1
ATOM 2048 N N . ILE A 1 260 ? -2.464 -6.463 -12.213 1.00 85.19 260 ILE A N 1
ATOM 2049 C CA . ILE A 1 260 ? -2.693 -5.018 -12.339 1.00 85.19 260 ILE A CA 1
ATOM 2050 C C . ILE A 1 260 ? -1.360 -4.304 -12.571 1.00 85.19 260 ILE A C 1
ATOM 2052 O O . ILE A 1 260 ? -1.272 -3.460 -13.457 1.00 85.19 260 ILE A O 1
ATOM 2056 N N . GLY A 1 261 ? -0.313 -4.650 -11.817 1.00 81.50 261 GLY A N 1
ATOM 2057 C CA . GLY A 1 261 ? 1.033 -4.114 -12.028 1.00 81.50 261 GLY A CA 1
ATOM 2058 C C . GLY A 1 261 ? 1.576 -4.446 -13.419 1.00 81.50 261 GLY A C 1
ATOM 2059 O O . GLY A 1 261 ? 2.025 -3.556 -14.129 1.00 81.50 261 GLY A O 1
ATOM 2060 N N . VAL A 1 262 ? 1.461 -5.701 -13.847 1.00 79.25 262 VAL A N 1
ATOM 2061 C CA . VAL A 1 262 ? 1.845 -6.149 -15.195 1.00 79.25 262 VAL A CA 1
ATOM 2062 C C . VAL A 1 262 ? 1.155 -5.324 -16.278 1.00 79.25 262 VAL A C 1
ATOM 2064 O O . VAL A 1 262 ? 1.822 -4.853 -17.192 1.00 79.25 262 VAL A O 1
ATOM 2067 N N . THR A 1 263 ? -0.149 -5.090 -16.135 1.00 83.88 263 THR A N 1
ATOM 2068 C CA . THR A 1 263 ? -0.934 -4.324 -17.111 1.00 83.88 263 THR A CA 1
ATOM 2069 C C . THR A 1 263 ? -0.575 -2.837 -17.092 1.00 83.88 263 THR A C 1
ATOM 2071 O O . THR A 1 263 ? -0.412 -2.224 -18.139 1.00 83.88 263 THR A O 1
ATOM 2074 N N . ILE A 1 264 ? -0.442 -2.240 -15.904 1.00 82.62 264 ILE A N 1
ATOM 2075 C CA . ILE A 1 264 ? -0.151 -0.808 -15.736 1.00 82.62 264 ILE A CA 1
ATOM 2076 C C . ILE A 1 264 ? 1.228 -0.444 -16.294 1.00 82.62 264 ILE A C 1
ATOM 2078 O O . ILE A 1 264 ? 1.411 0.655 -16.813 1.00 82.62 264 ILE A O 1
ATOM 2082 N N . PHE A 1 265 ? 2.190 -1.354 -16.175 1.00 78.81 265 PHE A N 1
ATOM 2083 C CA . PHE A 1 265 ? 3.544 -1.162 -16.679 1.00 78.81 265 PHE A CA 1
ATOM 2084 C C . PHE A 1 265 ? 3.760 -1.734 -18.084 1.00 78.81 265 PHE A C 1
ATOM 2086 O O . PHE A 1 265 ? 4.888 -1.698 -18.555 1.00 78.81 265 PHE A O 1
ATOM 2093 N N . ASP A 1 266 ? 2.707 -2.232 -18.738 1.00 75.94 266 ASP A N 1
ATOM 2094 C CA . ASP A 1 266 ? 2.762 -2.830 -20.079 1.00 75.94 266 ASP A CA 1
ATOM 2095 C C . ASP A 1 266 ? 3.861 -3.901 -20.215 1.00 75.94 266 ASP A C 1
ATOM 2097 O O . ASP A 1 266 ? 4.645 -3.943 -21.162 1.00 75.94 266 ASP A O 1
ATOM 2101 N N . LEU A 1 267 ? 3.970 -4.769 -19.204 1.00 70.94 267 LEU A N 1
ATOM 2102 C CA . LEU A 1 267 ? 4.971 -5.828 -19.207 1.00 70.94 267 LEU A CA 1
ATOM 2103 C C . LEU A 1 267 ? 4.570 -6.930 -20.193 1.00 70.94 267 LEU A C 1
ATOM 2105 O O . LEU A 1 267 ? 3.424 -7.368 -20.197 1.00 70.94 267 LEU A O 1
ATOM 2109 N N . GLU A 1 268 ? 5.547 -7.502 -20.906 1.00 71.12 268 GLU A N 1
ATOM 2110 C CA . GLU A 1 268 ? 5.382 -8.678 -21.794 1.00 71.12 268 GLU A CA 1
ATOM 2111 C C . GLU A 1 268 ? 4.988 -9.988 -21.063 1.00 71.12 268 GLU A C 1
ATOM 2113 O O . GLU A 1 268 ? 5.215 -11.100 -21.541 1.00 71.12 268 GLU A O 1
ATOM 2118 N N . ILE A 1 269 ? 4.441 -9.886 -19.856 1.00 67.81 269 ILE A N 1
ATOM 2119 C CA . ILE A 1 269 ? 3.898 -10.998 -19.087 1.00 67.81 269 ILE A CA 1
ATOM 2120 C C . ILE A 1 269 ? 2.399 -11.017 -19.368 1.00 67.81 269 ILE A C 1
ATOM 2122 O O . ILE A 1 269 ? 1.711 -10.032 -19.132 1.00 67.81 269 ILE A O 1
ATOM 2126 N N . THR A 1 270 ? 1.870 -12.134 -19.860 1.00 70.31 270 THR A N 1
ATOM 2127 C CA . THR A 1 270 ? 0.424 -12.258 -20.071 1.00 70.31 270 THR A CA 1
ATOM 2128 C C . THR A 1 270 ? -0.288 -12.336 -18.715 1.00 70.31 270 THR A C 1
ATOM 2130 O O . THR A 1 270 ? -0.030 -13.279 -17.959 1.00 70.31 270 THR A O 1
ATOM 2133 N N . PRO A 1 271 ? -1.155 -11.361 -18.364 1.00 69.00 271 PRO A N 1
ATOM 2134 C CA . PRO A 1 271 ? -1.903 -11.415 -17.114 1.00 69.00 271 PRO A CA 1
ATOM 2135 C C . PRO A 1 271 ? -2.864 -12.606 -17.134 1.00 69.00 271 PRO A C 1
ATOM 2137 O O . PRO A 1 271 ? -3.399 -12.971 -18.183 1.00 69.00 271 PRO A O 1
ATOM 2140 N N . GLY A 1 272 ? -3.100 -13.219 -15.971 1.00 67.75 272 GLY A N 1
ATOM 2141 C CA . GLY A 1 272 ? -3.960 -14.403 -15.874 1.00 67.75 272 GLY A CA 1
ATOM 2142 C C . GLY A 1 272 ? -5.443 -14.097 -16.092 1.00 67.75 272 GLY A C 1
ATOM 2143 O O . GLY A 1 272 ? -6.227 -14.994 -16.383 1.00 67.75 272 GLY A O 1
ATOM 2144 N N . THR A 1 273 ? -5.836 -12.831 -15.953 1.00 74.50 273 THR A N 1
ATOM 2145 C CA . THR A 1 273 ? -7.206 -12.340 -16.144 1.00 74.50 273 THR A CA 1
ATOM 2146 C C . THR A 1 273 ? -7.208 -11.043 -16.948 1.00 74.50 273 THR A C 1
ATOM 2148 O O . THR A 1 273 ? -6.254 -10.272 -16.855 1.00 74.50 273 THR A O 1
ATOM 2151 N N . PRO A 1 274 ? -8.275 -10.735 -17.705 1.00 83.38 274 PRO A N 1
ATOM 2152 C CA . PRO A 1 274 ? -8.424 -9.421 -18.320 1.00 83.38 274 PRO A CA 1
ATOM 2153 C C . PRO A 1 274 ? -8.493 -8.306 -17.267 1.00 83.38 274 PRO A C 1
ATOM 2155 O O . PRO A 1 274 ? -9.170 -8.450 -16.248 1.00 83.38 274 PRO A O 1
ATOM 2158 N N . PHE A 1 275 ? -7.875 -7.160 -17.560 1.00 84.44 275 PHE A N 1
ATOM 2159 C CA . PHE A 1 275 ? -7.777 -6.009 -16.650 1.00 84.44 275 PHE A CA 1
ATOM 2160 C C . PHE A 1 275 ? -9.122 -5.553 -16.059 1.00 84.44 275 PHE A C 1
ATOM 2162 O O . PHE A 1 275 ? -9.219 -5.216 -14.882 1.00 84.44 275 PHE A O 1
ATOM 2169 N N . PHE A 1 276 ? -10.193 -5.592 -16.857 1.00 86.06 276 PHE A N 1
ATOM 2170 C CA . PHE A 1 276 ? -11.532 -5.213 -16.402 1.00 86.06 276 PHE A CA 1
ATOM 2171 C C . PHE A 1 276 ? -12.035 -6.079 -15.234 1.00 86.06 276 PHE A C 1
ATOM 2173 O O . PHE A 1 276 ? -12.598 -5.551 -14.277 1.00 86.06 276 PHE A O 1
ATOM 2180 N N . TRP A 1 277 ? -11.790 -7.392 -15.278 1.00 83.81 277 TRP A N 1
ATOM 2181 C CA . TRP A 1 277 ? -12.188 -8.306 -14.205 1.00 83.81 277 TRP A CA 1
ATOM 2182 C C . TRP A 1 277 ? -11.363 -8.083 -12.938 1.00 83.81 277 TRP A C 1
ATOM 2184 O O . TRP A 1 277 ? -11.927 -8.052 -11.849 1.00 83.81 277 TRP A O 1
ATOM 2194 N N . GLN A 1 278 ? -10.068 -7.792 -13.083 1.00 84.69 278 GLN A N 1
ATOM 2195 C CA . GLN A 1 278 ? -9.198 -7.445 -11.954 1.00 84.69 278 GLN A CA 1
ATOM 2196 C C . GLN A 1 278 ? -9.708 -6.212 -11.196 1.00 84.69 278 GLN A C 1
ATOM 2198 O O . GLN A 1 278 ? -9.705 -6.182 -9.965 1.00 84.69 278 GLN A O 1
ATOM 2203 N N . LEU A 1 279 ? -10.178 -5.190 -11.922 1.00 87.75 279 LEU A N 1
ATOM 2204 C CA . LEU A 1 279 ? -10.750 -3.986 -11.317 1.00 87.75 279 LEU A CA 1
ATOM 2205 C C . LEU A 1 279 ? -12.065 -4.265 -10.588 1.00 87.75 279 LEU A C 1
ATOM 2207 O O . LEU A 1 279 ? -12.296 -3.688 -9.523 1.00 87.75 279 LEU A O 1
ATOM 2211 N N . ILE A 1 280 ? -12.919 -5.133 -11.140 1.00 88.25 280 ILE A N 1
ATOM 2212 C CA . ILE A 1 280 ? -14.164 -5.550 -10.483 1.00 88.25 280 ILE A CA 1
ATOM 2213 C C . ILE A 1 280 ? -13.842 -6.282 -9.183 1.00 88.25 280 ILE A C 1
ATOM 2215 O O . ILE A 1 280 ? -14.343 -5.880 -8.132 1.00 88.25 280 ILE A O 1
ATOM 2219 N N . ASP A 1 281 ? -12.973 -7.290 -9.233 1.00 84.19 281 ASP A N 1
ATOM 2220 C CA . ASP A 1 281 ? -12.596 -8.088 -8.065 1.00 84.19 281 ASP A CA 1
ATOM 2221 C C . ASP A 1 281 ? -12.011 -7.195 -6.963 1.00 84.19 281 ASP A C 1
ATOM 2223 O O . ASP A 1 281 ? -12.436 -7.250 -5.804 1.00 84.19 281 ASP A O 1
ATOM 2227 N N . LEU A 1 282 ? -11.111 -6.279 -7.339 1.00 87.94 282 LEU A N 1
ATOM 2228 C CA . LEU A 1 282 ? -10.520 -5.310 -6.420 1.00 87.94 282 LEU A CA 1
ATOM 2229 C C . LEU A 1 282 ? -11.563 -4.384 -5.798 1.00 87.94 282 LEU A C 1
ATOM 2231 O O . LEU A 1 282 ? -11.565 -4.182 -4.581 1.00 87.94 282 LEU A O 1
ATOM 2235 N N . SER A 1 283 ? -12.469 -3.844 -6.611 1.00 90.44 283 SER A N 1
ATOM 2236 C CA . SER A 1 283 ? -13.504 -2.917 -6.151 1.00 90.44 283 SER A CA 1
ATOM 2237 C C . SER A 1 283 ? -14.498 -3.590 -5.208 1.00 90.44 283 SER A C 1
ATOM 2239 O O . SER A 1 283 ? -14.868 -3.004 -4.191 1.00 90.44 283 SER A O 1
ATOM 2241 N N . VAL A 1 284 ? -14.902 -4.830 -5.502 1.00 90.50 284 VAL A N 1
ATOM 2242 C CA . VAL A 1 284 ? -15.830 -5.602 -4.667 1.00 90.50 284 VAL A CA 1
ATOM 2243 C C . VAL A 1 284 ? -15.195 -5.918 -3.315 1.00 90.50 284 VAL A C 1
ATOM 2245 O O . VAL A 1 284 ? -15.789 -5.619 -2.277 1.00 90.50 284 VAL A O 1
ATOM 2248 N N . VAL A 1 285 ? -13.972 -6.457 -3.300 1.00 88.81 285 VAL A N 1
ATOM 2249 C CA . VAL A 1 285 ? -13.275 -6.812 -2.052 1.00 88.81 285 VAL A CA 1
ATOM 2250 C C . VAL A 1 285 ? -13.010 -5.572 -1.196 1.00 88.81 285 VAL A C 1
ATOM 2252 O O . VAL A 1 285 ? -13.350 -5.555 -0.009 1.00 88.81 285 VAL A O 1
ATOM 2255 N N . CYS A 1 286 ? -12.468 -4.504 -1.793 1.00 92.44 286 CYS A N 1
ATOM 2256 C CA . CYS A 1 286 ? -12.239 -3.245 -1.087 1.00 92.44 286 CYS A CA 1
ATOM 2257 C C . CYS A 1 286 ? -13.548 -2.639 -0.573 1.00 92.44 286 CYS A C 1
ATOM 2259 O O . CYS A 1 286 ? -13.603 -2.201 0.572 1.00 92.44 286 CYS A O 1
ATOM 2261 N N . GLY A 1 287 ? -14.614 -2.644 -1.377 1.00 94.38 287 GLY A N 1
ATOM 2262 C CA . GLY A 1 287 ? -15.921 -2.115 -0.991 1.00 94.38 287 GLY A CA 1
ATOM 2263 C C . GLY A 1 287 ? -16.511 -2.834 0.222 1.00 94.38 287 GLY A C 1
ATOM 2264 O O . GLY A 1 287 ? -16.940 -2.183 1.177 1.00 94.38 287 GLY A O 1
ATOM 2265 N N . VAL A 1 288 ? -16.461 -4.170 0.234 1.00 93.75 288 VAL A N 1
ATOM 2266 C CA . VAL A 1 288 ? -16.927 -4.987 1.366 1.00 93.75 288 VAL A CA 1
ATOM 2267 C C . VAL A 1 288 ? -16.120 -4.678 2.628 1.00 93.75 288 VAL A C 1
ATOM 2269 O O . VAL A 1 288 ? -16.696 -4.402 3.681 1.00 93.75 288 VAL A O 1
ATOM 2272 N N . PHE A 1 289 ? -14.790 -4.670 2.543 1.00 94.56 289 PHE A N 1
ATOM 2273 C CA . PHE A 1 289 ? -13.938 -4.390 3.699 1.00 94.56 289 PHE A CA 1
ATOM 2274 C C . PHE A 1 289 ? -14.082 -2.954 4.212 1.00 94.56 289 PHE A C 1
ATOM 2276 O O . PHE A 1 289 ? -14.177 -2.755 5.425 1.00 94.56 289 PHE A O 1
ATOM 2283 N N . LEU A 1 290 ? -14.170 -1.962 3.322 1.00 94.19 290 LEU A N 1
ATOM 2284 C CA . LEU A 1 290 ? -14.446 -0.570 3.682 1.00 94.19 290 LEU A CA 1
ATOM 2285 C C . LEU A 1 290 ? -15.786 -0.431 4.400 1.00 94.19 290 LEU A C 1
ATOM 2287 O O . LEU A 1 290 ? -15.862 0.265 5.411 1.00 94.19 290 LEU A O 1
ATOM 2291 N N . TRP A 1 291 ? -16.827 -1.118 3.927 1.00 94.00 291 TRP A N 1
ATOM 2292 C CA . TRP A 1 291 ? -18.134 -1.116 4.578 1.00 94.00 291 TRP A CA 1
ATOM 2293 C C . TRP A 1 291 ? -18.059 -1.665 6.008 1.00 94.00 291 TRP A C 1
ATOM 2295 O O . TRP A 1 291 ? -18.575 -1.039 6.937 1.00 94.00 291 TRP A O 1
ATOM 2305 N N . PHE A 1 292 ? -17.345 -2.773 6.226 1.00 94.25 292 PHE A N 1
ATOM 2306 C CA . PHE A 1 292 ? -17.127 -3.308 7.573 1.00 94.25 292 PHE A CA 1
ATOM 2307 C C . PHE A 1 292 ? -16.311 -2.368 8.465 1.00 94.25 292 PHE A C 1
ATOM 2309 O O . PHE A 1 292 ? -16.670 -2.160 9.627 1.00 94.25 292 PHE A O 1
ATOM 2316 N N . ILE A 1 293 ? -15.232 -1.783 7.937 1.00 93.06 293 ILE A N 1
ATOM 2317 C CA . ILE A 1 293 ? -14.428 -0.786 8.652 1.00 93.06 293 ILE A CA 1
ATOM 2318 C C . ILE A 1 293 ? -15.322 0.384 9.081 1.00 93.06 293 ILE A C 1
ATOM 2320 O O . ILE A 1 293 ? -15.305 0.787 10.244 1.00 93.06 293 ILE A O 1
ATOM 2324 N N . TRP A 1 294 ? -16.154 0.884 8.166 1.00 90.56 294 TRP A N 1
ATOM 2325 C CA . TRP A 1 294 ? -17.063 1.997 8.418 1.00 90.56 294 TRP A CA 1
ATOM 2326 C C . TRP A 1 294 ? -18.048 1.699 9.547 1.00 90.56 294 TRP A C 1
ATOM 2328 O O . TRP A 1 294 ? -18.259 2.533 10.424 1.00 90.56 294 TRP A O 1
ATOM 2338 N N . GLN A 1 295 ? -18.611 0.488 9.584 1.00 89.06 295 GLN A N 1
ATOM 2339 C CA . GLN A 1 295 ? -19.496 0.078 10.675 1.00 89.06 295 GLN A CA 1
ATOM 2340 C C . GLN A 1 295 ? -18.792 0.028 12.035 1.00 89.06 295 GLN A C 1
ATOM 2342 O O . GLN A 1 295 ? -19.426 0.275 13.059 1.00 89.06 295 GLN A O 1
ATOM 2347 N N . ARG A 1 296 ? -17.491 -0.274 12.061 1.00 86.00 296 ARG A N 1
ATOM 2348 C CA . ARG A 1 296 ? -16.708 -0.403 13.299 1.00 86.00 296 ARG A CA 1
ATOM 2349 C C . ARG A 1 296 ? -16.178 0.921 13.841 1.00 86.00 296 ARG A C 1
ATOM 2351 O O . ARG A 1 296 ? -15.896 0.993 15.032 1.00 86.00 296 ARG A O 1
ATOM 2358 N N . ILE A 1 297 ? -16.029 1.933 12.990 1.00 83.06 297 ILE A N 1
ATOM 2359 C CA . ILE A 1 297 ? -15.462 3.242 13.350 1.00 83.06 297 ILE A CA 1
ATOM 2360 C C . ILE A 1 297 ? -16.558 4.244 13.770 1.00 83.06 297 ILE A C 1
ATOM 2362 O O . ILE A 1 297 ? -16.246 5.365 14.154 1.00 83.06 297 ILE A O 1
ATOM 2366 N N . LYS A 1 298 ? -17.848 3.874 13.759 1.00 74.38 298 LYS A N 1
ATOM 2367 C CA . LYS A 1 298 ? -18.922 4.808 14.132 1.00 74.38 298 LYS A CA 1
ATOM 2368 C C . LYS A 1 298 ? -18.736 5.362 15.559 1.00 74.38 298 LYS A C 1
ATOM 2370 O O . LYS A 1 298 ? -18.494 4.576 16.479 1.00 74.38 298 LYS A O 1
ATOM 2375 N N . PRO A 1 299 ? -18.854 6.690 15.757 1.00 65.12 299 PRO A N 1
ATOM 2376 C CA . PRO A 1 299 ? -18.839 7.277 17.089 1.00 65.12 299 PRO A CA 1
ATOM 2377 C C . PRO A 1 299 ? -20.005 6.718 17.908 1.00 65.12 299 PRO A C 1
ATOM 2379 O O . PRO A 1 299 ? -21.099 6.514 17.384 1.00 65.12 299 PRO A O 1
ATOM 2382 N N . VAL A 1 300 ? -19.763 6.444 19.190 1.00 62.38 300 VAL A N 1
ATOM 2383 C CA . VAL A 1 300 ? -20.837 6.068 20.112 1.00 62.38 300 VAL A CA 1
ATOM 2384 C C . VAL A 1 300 ? -21.680 7.316 20.331 1.00 62.38 300 VAL A C 1
ATOM 2386 O O . VAL A 1 300 ? -21.216 8.272 20.951 1.00 62.38 300 VAL A O 1
ATOM 2389 N N . GLU A 1 301 ? -22.892 7.323 19.784 1.00 57.72 301 GLU A N 1
ATOM 2390 C CA . GLU A 1 301 ? -23.878 8.355 20.077 1.00 57.72 301 GLU A CA 1
ATOM 2391 C C . GLU A 1 301 ? -24.212 8.262 21.568 1.00 57.72 301 GLU A C 1
ATOM 2393 O O . GLU A 1 301 ? -24.731 7.251 22.047 1.00 57.72 301 GLU A O 1
ATOM 2398 N N . VAL A 1 302 ? -23.848 9.294 22.330 1.00 52.22 302 VAL A N 1
ATOM 2399 C CA . VAL A 1 302 ? -24.302 9.417 23.714 1.00 52.22 302 VAL A CA 1
ATOM 2400 C C . VAL A 1 302 ? -25.785 9.752 23.629 1.00 52.22 302 VAL A C 1
ATOM 2402 O O . VAL A 1 302 ? -26.147 10.877 23.285 1.00 52.22 302 VAL A O 1
ATOM 2405 N N . VAL A 1 303 ? -26.636 8.757 23.885 1.00 47.69 303 VAL A N 1
ATOM 2406 C CA . VAL A 1 303 ? -28.069 8.975 24.099 1.00 47.69 303 VAL A CA 1
ATOM 2407 C C . VAL A 1 303 ? -28.179 9.919 25.297 1.00 47.69 303 VAL A C 1
ATOM 2409 O O . VAL A 1 303 ? -27.751 9.564 26.396 1.00 47.69 303 VAL A O 1
ATOM 2412 N N . ARG A 1 304 ? -28.628 11.151 25.041 1.00 36.62 304 ARG A N 1
ATOM 2413 C CA . ARG A 1 304 ? -28.926 12.143 26.079 1.00 36.62 304 ARG A CA 1
ATOM 2414 C C . ARG A 1 304 ? -30.145 11.731 26.887 1.00 36.62 304 ARG A C 1
ATOM 2416 O O . ARG A 1 304 ? -31.079 11.170 26.274 1.00 36.62 304 ARG A O 1
#